Protein AF-A0A953QJB8-F1 (afdb_monomer)

Nearest PDB structures (foldseek):
  4v2t-assembly1_A  TM=1.378E-01  e=8.332E-01  Pleurotus ostreatus
  8b6w-assembly1_A  TM=1.064E-01  e=1.964E+00  Pseudomonas monteilii

Structure (mmCIF, N/CA/C/O backbone):
data_AF-A0A953QJB8-F1
#
_entry.id   AF-A0A953QJB8-F1
#
loop_
_atom_site.group_PDB
_atom_site.id
_atom_site.type_symbol
_atom_site.label_atom_id
_atom_site.label_alt_id
_atom_site.label_comp_id
_atom_site.label_asym_id
_atom_site.label_entity_id
_atom_site.label_seq_id
_atom_site.pdbx_PDB_ins_code
_atom_site.Cartn_x
_atom_site.Cartn_y
_atom_site.Cartn_z
_atom_site.occupancy
_atom_site.B_iso_or_equiv
_atom_site.auth_seq_id
_atom_site.auth_comp_id
_atom_site.auth_asym_id
_atom_site.auth_atom_id
_atom_site.pdbx_PDB_model_num
ATOM 1 N N . LEU A 1 1 ? 8.464 12.234 17.072 1.00 57.22 1 LEU A N 1
ATOM 2 C CA . LEU A 1 1 ? 8.698 11.069 16.173 1.00 57.22 1 LEU A CA 1
ATOM 3 C C . LEU A 1 1 ? 8.556 9.751 16.917 1.00 57.22 1 LEU A C 1
ATOM 5 O O . LEU A 1 1 ? 7.693 8.973 16.542 1.00 57.22 1 LEU A O 1
ATOM 9 N N . GLN A 1 2 ? 9.286 9.557 18.019 1.00 62.84 2 GLN A N 1
ATOM 10 C CA . GLN A 1 2 ? 9.036 8.459 18.965 1.00 62.84 2 GLN A CA 1
ATOM 11 C C . GLN A 1 2 ? 7.575 8.434 19.453 1.00 62.84 2 GLN A C 1
ATOM 13 O O . GLN A 1 2 ? 6.991 7.370 19.573 1.00 62.84 2 GLN A O 1
ATOM 18 N N . GLU A 1 3 ? 6.966 9.614 19.618 1.00 66.75 3 GLU A N 1
ATOM 19 C CA . GLU A 1 3 ? 5.540 9.788 19.945 1.00 66.75 3 GLU A CA 1
ATOM 20 C C . GLU A 1 3 ? 4.578 9.269 18.861 1.00 66.75 3 GLU A C 1
ATOM 22 O O . GLU A 1 3 ? 3.531 8.706 19.179 1.00 66.75 3 GLU A O 1
ATOM 27 N N . LEU A 1 4 ? 4.930 9.434 17.575 1.00 66.12 4 LEU A N 1
ATOM 28 C CA . LEU A 1 4 ? 4.125 8.904 16.474 1.00 66.12 4 LEU A CA 1
ATOM 29 C C . LEU A 1 4 ? 4.231 7.381 16.466 1.00 66.12 4 LEU A C 1
ATOM 31 O O . LEU A 1 4 ? 3.208 6.713 16.463 1.00 66.12 4 LEU A O 1
ATOM 35 N N . GLU A 1 5 ? 5.446 6.832 16.547 1.00 69.75 5 GLU A N 1
ATOM 36 C CA . GLU A 1 5 ? 5.656 5.381 16.635 1.00 69.75 5 GLU A CA 1
ATOM 37 C C . GLU A 1 5 ? 4.998 4.767 17.881 1.00 69.75 5 GLU A C 1
ATOM 39 O O . GLU A 1 5 ? 4.455 3.669 17.800 1.00 69.75 5 GLU A O 1
ATOM 44 N N . SER A 1 6 ? 4.978 5.477 19.015 1.00 72.69 6 SER A N 1
ATOM 45 C CA . SER A 1 6 ? 4.382 4.984 20.260 1.00 72.69 6 SER A CA 1
ATOM 46 C C . SER A 1 6 ? 2.856 4.955 20.247 1.00 72.69 6 SER A C 1
ATOM 48 O O . SER A 1 6 ? 2.271 4.171 20.991 1.00 72.69 6 SER A O 1
ATOM 50 N N . ILE A 1 7 ? 2.202 5.788 19.426 1.00 71.00 7 ILE A N 1
ATOM 51 C CA . ILE A 1 7 ? 0.737 5.784 19.305 1.00 71.00 7 ILE A CA 1
ATOM 52 C C . ILE A 1 7 ? 0.238 4.824 18.215 1.00 71.00 7 ILE A C 1
ATOM 54 O O . ILE A 1 7 ? -0.920 4.416 18.261 1.00 71.00 7 ILE A O 1
ATOM 58 N N . LEU A 1 8 ? 1.094 4.387 17.278 1.00 72.56 8 LEU A N 1
ATOM 59 C CA . LEU A 1 8 ? 0.699 3.452 16.213 1.00 72.56 8 LEU A CA 1
ATOM 60 C C . LEU A 1 8 ? 0.053 2.158 16.740 1.00 72.56 8 LEU A C 1
ATOM 62 O O . LEU A 1 8 ? -1.006 1.804 16.220 1.00 72.56 8 LEU A O 1
ATOM 66 N N . PRO A 1 9 ? 0.579 1.479 17.785 1.00 72.31 9 PRO A N 1
ATOM 67 C CA . PRO A 1 9 ? -0.062 0.278 18.317 1.00 72.31 9 PRO A CA 1
ATOM 68 C C . PRO A 1 9 ? -1.454 0.552 18.892 1.00 72.31 9 PRO A C 1
ATOM 70 O O . PRO A 1 9 ? -2.348 -0.275 18.734 1.00 72.31 9 PRO A O 1
ATOM 73 N N . ALA A 1 10 ? -1.665 1.725 19.502 1.00 67.06 10 ALA A N 1
ATOM 74 C CA . ALA A 1 10 ? -2.979 2.140 20.000 1.00 67.06 10 ALA A CA 1
ATOM 75 C C . ALA A 1 10 ? -3.983 2.377 18.858 1.00 67.06 10 ALA A C 1
ATOM 77 O O . ALA A 1 10 ? -5.187 2.248 19.055 1.00 67.06 10 ALA A O 1
ATOM 78 N N . LEU A 1 11 ? -3.482 2.666 17.654 1.00 61.84 11 LEU A N 1
ATOM 79 C CA . LEU A 1 11 ? -4.257 2.765 16.417 1.00 61.84 11 LEU A CA 1
ATOM 80 C C . LEU A 1 11 ? -4.291 1.441 15.629 1.00 61.84 11 LEU A C 1
ATOM 82 O O . LEU A 1 11 ? -4.742 1.422 14.486 1.00 61.84 11 LEU A O 1
ATOM 86 N N . ASN A 1 12 ? -3.796 0.342 16.213 1.00 63.22 12 ASN A N 1
ATOM 87 C CA . ASN A 1 12 ? -3.636 -0.964 15.567 1.00 63.22 12 ASN A CA 1
ATOM 88 C C . ASN A 1 12 ? -2.817 -0.914 14.255 1.00 63.22 12 ASN A C 1
ATOM 90 O O . ASN A 1 12 ? -2.990 -1.731 13.349 1.00 63.22 12 ASN A O 1
ATOM 94 N N . VAL A 1 13 ? -1.905 0.054 14.147 1.00 70.44 13 VAL A N 1
ATOM 95 C CA . VAL A 1 13 ? -0.977 0.209 13.025 1.00 70.44 13 VAL A CA 1
ATOM 96 C C . VAL A 1 13 ? 0.344 -0.464 13.387 1.00 70.44 13 VAL A C 1
ATOM 98 O O . VAL A 1 13 ? 0.939 -0.187 14.425 1.00 70.44 13 VAL A O 1
ATOM 101 N N . THR A 1 14 ? 0.823 -1.358 12.521 1.00 75.44 14 THR A N 1
ATOM 102 C CA . THR A 1 14 ? 2.119 -2.038 12.677 1.00 75.44 14 THR A CA 1
ATOM 103 C C . THR A 1 14 ? 3.068 -1.591 11.574 1.00 75.44 14 THR A C 1
ATOM 105 O O . THR A 1 14 ? 2.701 -1.607 10.399 1.00 75.44 14 THR A O 1
ATOM 108 N N . LEU A 1 15 ? 4.291 -1.209 11.941 1.00 81.88 15 LEU A N 1
ATOM 109 C CA . LEU A 1 15 ? 5.334 -0.904 10.966 1.00 81.88 15 LEU A CA 1
ATOM 110 C C . LEU A 1 15 ? 5.864 -2.186 10.310 1.00 81.88 15 LEU A C 1
ATOM 112 O O . LEU A 1 15 ? 5.933 -3.226 10.971 1.00 81.88 15 LEU A O 1
ATOM 116 N N . PRO A 1 16 ? 6.296 -2.131 9.037 1.00 81.06 16 PRO A N 1
ATOM 117 C CA . PRO A 1 16 ? 7.018 -3.238 8.424 1.00 81.06 16 PRO A CA 1
ATOM 118 C C . PRO A 1 16 ? 8.202 -3.697 9.288 1.00 81.06 16 PRO A C 1
ATOM 120 O O . PRO A 1 16 ? 8.915 -2.877 9.872 1.00 81.06 16 PRO A O 1
ATOM 123 N N . ALA A 1 17 ? 8.430 -5.010 9.359 1.00 82.50 17 ALA A N 1
ATOM 124 C CA . ALA A 1 17 ? 9.498 -5.576 10.178 1.00 82.50 17 ALA A CA 1
ATOM 125 C C . ALA A 1 17 ? 10.871 -4.981 9.811 1.00 82.50 17 ALA A C 1
ATOM 127 O O . ALA A 1 17 ? 11.232 -4.915 8.636 1.00 82.50 17 ALA A O 1
ATOM 128 N N . GLY A 1 18 ? 11.627 -4.550 10.825 1.00 83.88 18 GLY A N 1
ATOM 129 C CA . GLY A 1 18 ? 12.944 -3.926 10.651 1.00 83.88 18 GLY A CA 1
ATOM 130 C C . GLY A 1 18 ? 12.915 -2.464 10.198 1.00 83.88 18 GLY A C 1
ATOM 131 O O . GLY A 1 18 ? 13.982 -1.878 10.025 1.00 83.88 18 GLY A O 1
ATOM 132 N N . SER A 1 19 ? 11.728 -1.868 10.033 1.00 88.12 19 SER A N 1
ATOM 133 C CA . SER A 1 19 ? 11.590 -0.475 9.611 1.00 88.12 19 SER A CA 1
ATOM 134 C C . SER A 1 19 ? 11.406 0.505 10.768 1.00 88.12 19 SER A C 1
ATOM 136 O O . SER A 1 19 ? 10.955 0.127 11.851 1.00 88.12 19 SER A O 1
ATOM 138 N N . LYS A 1 20 ? 11.769 1.768 10.526 1.00 88.62 20 LYS A N 1
ATOM 139 C CA . LYS A 1 20 ? 11.598 2.897 11.452 1.00 88.62 20 LYS A CA 1
ATOM 140 C C . LYS A 1 20 ? 11.162 4.148 10.699 1.00 88.62 20 LYS A C 1
ATOM 142 O O . LYS A 1 20 ? 11.586 4.358 9.561 1.00 88.62 20 LYS A O 1
ATOM 147 N N . ILE A 1 21 ? 10.358 4.990 11.338 1.00 89.69 21 ILE A N 1
ATOM 148 C CA . ILE A 1 21 ? 9.962 6.295 10.812 1.00 89.69 21 ILE A CA 1
ATOM 149 C C . ILE A 1 21 ? 11.032 7.333 11.185 1.00 89.69 21 ILE A C 1
ATOM 151 O O . ILE A 1 21 ? 11.222 7.672 12.350 1.00 89.69 21 ILE A O 1
ATOM 155 N N . GLU A 1 22 ? 11.692 7.906 10.179 1.00 90.62 22 GLU A N 1
ATOM 156 C CA . GLU A 1 22 ? 12.717 8.953 10.324 1.00 90.62 22 GLU A CA 1
ATOM 157 C C . GLU A 1 22 ? 12.203 10.355 9.943 1.00 90.62 22 GLU A C 1
ATOM 159 O O . GLU A 1 22 ? 12.958 11.202 9.472 1.00 90.62 22 GLU A O 1
ATOM 164 N N . GLY A 1 23 ? 10.906 10.619 10.108 1.00 89.00 23 GLY A N 1
ATOM 165 C CA . GLY A 1 23 ? 10.313 11.927 9.815 1.00 89.00 23 GLY A CA 1
ATOM 166 C C . GLY A 1 23 ? 8.908 11.851 9.227 1.00 89.00 23 GLY A C 1
ATOM 167 O O . GLY A 1 23 ? 8.408 10.767 8.929 1.00 89.00 23 GLY A O 1
ATOM 168 N N . GLY A 1 24 ? 8.296 13.023 9.043 1.00 90.31 24 GLY A N 1
ATOM 169 C CA . GLY A 1 24 ? 7.015 13.199 8.357 1.00 90.31 24 GLY A CA 1
ATOM 170 C C . GLY A 1 24 ? 5.825 13.455 9.276 1.00 90.31 24 GLY A C 1
ATOM 171 O O . GLY A 1 24 ? 5.958 13.674 10.481 1.00 90.31 24 GLY A O 1
ATOM 172 N N . THR A 1 25 ? 4.638 13.466 8.680 1.00 89.31 25 THR A N 1
ATOM 173 C CA . THR A 1 25 ? 3.368 13.714 9.371 1.00 89.31 25 THR A CA 1
ATOM 174 C C . THR A 1 25 ? 2.339 12.677 8.957 1.00 89.31 25 THR A C 1
ATOM 176 O O . THR A 1 25 ? 2.266 12.309 7.785 1.00 89.31 25 THR A O 1
ATOM 179 N N . ALA A 1 26 ? 1.532 12.238 9.921 1.00 88.00 26 ALA A N 1
ATOM 180 C CA . ALA A 1 26 ? 0.369 11.397 9.693 1.00 88.00 26 ALA A CA 1
ATOM 181 C C . ALA A 1 26 ? -0.908 12.170 10.033 1.00 88.00 26 ALA A C 1
ATOM 183 O O . ALA A 1 26 ? -0.954 12.917 11.009 1.00 88.00 26 ALA A O 1
ATOM 184 N N . MET A 1 27 ? -1.941 11.972 9.224 1.00 87.56 27 MET A N 1
ATOM 185 C CA . MET A 1 27 ? -3.277 12.508 9.423 1.00 87.56 27 MET A CA 1
ATOM 186 C C . MET A 1 27 ? -4.274 11.356 9.357 1.00 87.56 27 MET A C 1
ATOM 188 O O . MET A 1 27 ? -4.220 10.529 8.450 1.00 87.56 27 MET A O 1
ATOM 192 N N . ALA A 1 28 ? -5.216 11.340 10.290 1.00 89.31 28 ALA A N 1
ATOM 193 C CA . ALA A 1 28 ? -6.376 10.469 10.238 1.00 89.31 28 ALA A CA 1
ATOM 194 C C . ALA A 1 28 ? -7.609 11.296 10.595 1.00 89.31 28 ALA A C 1
ATOM 196 O O . ALA A 1 28 ? -7.638 11.964 11.629 1.00 89.31 28 ALA A O 1
ATOM 197 N N . LYS A 1 29 ? -8.622 11.262 9.734 1.00 92.12 29 LYS A N 1
ATOM 198 C CA . LYS A 1 29 ? -9.935 11.843 10.009 1.00 92.12 29 LYS A CA 1
ATOM 199 C C . LYS A 1 29 ? -10.953 10.725 9.900 1.00 92.12 29 LYS A C 1
ATOM 201 O O . LYS A 1 29 ? -11.188 10.252 8.796 1.00 92.12 29 LYS A O 1
ATOM 206 N N . MET A 1 30 ? -11.520 10.319 11.032 1.00 91.75 30 MET A N 1
ATOM 207 C CA . MET A 1 30 ? -12.392 9.149 11.146 1.00 91.75 30 MET A CA 1
ATOM 208 C C . MET A 1 30 ? -13.738 9.539 11.764 1.00 91.75 30 MET A C 1
ATOM 210 O O . MET A 1 30 ? -13.777 10.364 12.678 1.00 91.75 30 MET A O 1
ATOM 214 N N . SER A 1 31 ? -14.822 8.928 11.293 1.00 93.00 31 SER A N 1
ATOM 215 C CA . SER A 1 31 ? -16.110 8.846 11.978 1.00 93.00 31 SER A CA 1
ATOM 216 C C . SER A 1 31 ? -16.351 7.415 12.453 1.00 93.00 31 SER A C 1
ATOM 218 O O . SER A 1 31 ? -15.836 6.452 11.881 1.00 93.00 31 SER A O 1
ATOM 220 N N . LEU A 1 32 ? -17.111 7.299 13.537 1.00 92.56 32 LEU A N 1
ATOM 221 C CA . LEU A 1 32 ? -17.591 6.042 14.096 1.00 92.56 32 LEU A CA 1
ATOM 222 C C . LEU A 1 32 ? -19.112 6.087 14.047 1.00 92.56 32 LEU A C 1
ATOM 224 O O . LEU A 1 32 ? -19.718 7.027 14.562 1.00 92.56 32 LEU A O 1
ATOM 228 N N . GLU A 1 33 ? -19.712 5.098 13.403 1.00 92.12 33 GLU A N 1
ATOM 229 C CA . GLU A 1 33 ? -21.152 5.024 13.172 1.00 92.12 33 GLU A CA 1
ATOM 230 C C . GLU A 1 33 ? -21.649 3.607 13.479 1.00 92.12 33 GLU A C 1
ATOM 232 O O . GLU A 1 33 ? -20.915 2.638 13.302 1.00 92.12 33 GLU A O 1
ATOM 237 N N . GLY A 1 34 ? -22.899 3.480 13.926 1.00 89.69 34 GLY A N 1
ATOM 238 C CA . GLY A 1 34 ? -23.531 2.188 14.211 1.00 89.69 34 GLY A CA 1
ATOM 239 C C . GLY A 1 34 ? -23.632 1.838 15.697 1.00 89.69 34 GLY A C 1
ATOM 240 O O . GLY A 1 34 ? -23.256 2.608 16.581 1.00 89.69 34 GLY A O 1
ATOM 241 N N . GLU A 1 35 ? -24.209 0.669 15.961 1.00 91.38 35 GLU A N 1
ATOM 242 C CA . GLU A 1 35 ? -24.356 0.113 17.308 1.00 91.38 35 GLU A CA 1
ATOM 243 C C . GLU A 1 35 ? -23.032 -0.493 17.796 1.00 91.38 35 GLU A C 1
ATOM 245 O O . GLU A 1 35 ? -22.239 -0.922 16.961 1.00 91.38 35 GLU A O 1
ATOM 250 N N . PRO A 1 36 ? -22.790 -0.613 19.115 1.00 85.06 36 PRO A N 1
ATOM 251 C CA . PRO A 1 36 ? -21.545 -1.175 19.653 1.00 85.06 36 PRO A CA 1
ATOM 252 C C . PRO A 1 36 ? -21.143 -2.543 19.072 1.00 85.06 36 PRO A C 1
ATOM 254 O O . PRO A 1 36 ? -19.958 -2.809 18.897 1.00 85.06 36 PRO A O 1
ATOM 257 N N . GLU A 1 37 ? -22.126 -3.381 18.737 1.00 86.69 37 GLU A N 1
ATOM 258 C CA . GLU A 1 37 ? -21.944 -4.716 18.147 1.00 86.69 37 GLU A CA 1
ATOM 259 C C . GLU A 1 37 ? -21.562 -4.656 16.649 1.00 86.69 37 GLU A C 1
ATOM 261 O O . GLU A 1 37 ? -20.986 -5.598 16.112 1.00 86.69 37 GLU A O 1
ATOM 266 N N . ASN A 1 38 ? -21.895 -3.553 15.964 1.00 89.19 38 ASN A N 1
ATOM 267 C CA . ASN A 1 38 ? -21.804 -3.355 14.510 1.00 89.19 38 ASN A CA 1
ATOM 268 C C . ASN A 1 38 ? -21.212 -1.979 14.163 1.00 89.19 38 ASN A C 1
ATOM 270 O O . ASN A 1 38 ? -21.687 -1.281 13.262 1.00 89.19 38 ASN A O 1
ATOM 274 N N . LEU A 1 39 ? -20.190 -1.572 14.912 1.00 92.19 39 LEU A N 1
ATOM 275 C CA . LEU A 1 39 ? -19.497 -0.309 14.700 1.00 92.19 39 LEU A CA 1
ATOM 276 C C . LEU A 1 39 ? -18.780 -0.313 13.346 1.00 92.19 39 LEU A C 1
ATOM 278 O O . LEU A 1 39 ? -18.041 -1.236 13.001 1.00 92.19 39 LEU A O 1
ATOM 282 N N . VAL A 1 40 ? -18.968 0.768 12.599 1.00 94.31 40 VAL A N 1
ATOM 283 C CA . VAL A 1 40 ? -18.260 1.067 11.360 1.00 94.31 40 VAL A CA 1
ATOM 284 C C . VAL A 1 40 ? -17.373 2.278 11.604 1.00 94.31 40 VAL A C 1
ATOM 286 O O . VAL A 1 40 ? -17.856 3.357 11.944 1.00 94.31 40 VAL A O 1
ATOM 289 N N . ALA A 1 41 ? -16.068 2.105 11.410 1.00 92.88 41 ALA A N 1
ATOM 290 C CA . ALA A 1 41 ? -15.099 3.192 11.431 1.00 92.88 41 ALA A CA 1
ATOM 291 C C . ALA A 1 41 ? -14.746 3.572 9.991 1.00 92.88 41 ALA A C 1
ATOM 293 O O . ALA A 1 41 ? -14.205 2.750 9.253 1.00 92.88 41 ALA A O 1
ATOM 294 N N . GLN A 1 42 ? -15.026 4.803 9.575 1.00 95.00 42 GLN A N 1
ATOM 295 C CA . GLN A 1 42 ? -14.783 5.236 8.197 1.00 95.00 42 GLN A CA 1
ATOM 296 C C . GLN A 1 42 ? -14.138 6.612 8.129 1.00 95.00 42 GLN A C 1
ATOM 298 O O . GLN A 1 42 ? -14.339 7.443 9.009 1.00 95.00 42 GLN A O 1
ATOM 303 N N . GLY A 1 43 ? -13.343 6.872 7.097 1.00 94.75 43 GLY A N 1
ATOM 304 C CA . GLY A 1 43 ? -12.660 8.150 6.987 1.00 94.75 43 GLY A CA 1
ATOM 305 C C . GLY A 1 43 ? -11.485 8.162 6.029 1.00 94.75 43 GLY A C 1
ATOM 306 O O . GLY A 1 43 ? -11.347 7.298 5.168 1.00 94.75 43 GLY A O 1
ATOM 307 N N . THR A 1 44 ? -10.632 9.166 6.191 1.00 95.00 44 THR A N 1
ATOM 308 C CA . THR A 1 44 ? -9.470 9.399 5.332 1.00 95.00 44 THR A CA 1
ATOM 309 C C . THR A 1 44 ? -8.184 9.298 6.132 1.00 95.00 44 THR A C 1
ATOM 311 O O . THR A 1 44 ? -8.054 9.932 7.187 1.00 95.00 44 THR A O 1
ATOM 314 N N . LEU A 1 45 ? -7.209 8.576 5.594 1.00 92.19 45 LEU A N 1
ATOM 315 C CA . LEU A 1 45 ? -5.843 8.523 6.098 1.00 92.19 45 LEU A CA 1
ATOM 316 C C . LEU A 1 45 ? -4.917 9.299 5.166 1.00 92.19 45 LEU A C 1
ATOM 318 O O . LEU A 1 45 ? -5.120 9.318 3.952 1.00 92.19 45 LEU A O 1
ATOM 322 N N . GLY A 1 46 ? -3.875 9.902 5.730 1.00 92.75 46 GLY A N 1
ATOM 323 C CA . GLY A 1 46 ? -2.846 10.581 4.962 1.00 92.75 46 GLY A CA 1
ATOM 324 C C . GLY A 1 46 ? -1.474 10.535 5.622 1.00 92.75 46 GLY A C 1
ATOM 325 O O . GLY A 1 46 ? -1.367 10.621 6.843 1.00 92.75 46 GLY A O 1
ATOM 326 N N . LEU A 1 47 ? -0.423 10.443 4.810 1.00 93.00 47 LEU A N 1
ATOM 327 C CA . LEU A 1 47 ? 0.962 10.668 5.222 1.00 93.00 47 LEU A CA 1
ATOM 328 C C . LEU A 1 47 ? 1.589 11.745 4.340 1.00 93.00 47 LEU A C 1
ATOM 330 O O . LEU A 1 47 ? 1.262 11.852 3.158 1.00 93.00 47 LEU A O 1
ATOM 334 N N . SER A 1 48 ? 2.523 12.505 4.898 1.00 94.94 48 SER A N 1
ATOM 335 C CA . SER A 1 48 ? 3.287 13.513 4.165 1.00 94.94 48 SER A CA 1
ATOM 336 C C . SER A 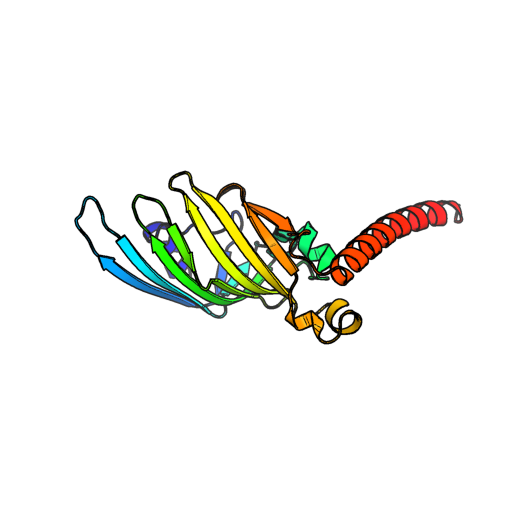1 48 ? 4.749 13.489 4.589 1.00 94.94 48 SER A C 1
ATOM 338 O O . SER A 1 48 ? 5.044 13.519 5.787 1.00 94.94 48 SER A O 1
ATOM 340 N N . ASN A 1 49 ? 5.648 13.436 3.604 1.00 95.00 49 ASN A N 1
ATOM 341 C CA . ASN A 1 49 ? 7.104 13.480 3.775 1.00 95.00 49 ASN A CA 1
ATOM 342 C C . ASN A 1 49 ? 7.640 12.473 4.811 1.00 95.00 49 ASN A C 1
ATOM 344 O O . ASN A 1 49 ? 8.454 12.816 5.668 1.00 95.00 49 ASN A O 1
ATOM 348 N N . VAL A 1 50 ? 7.150 11.232 4.759 1.00 93.62 50 VAL A N 1
ATOM 349 C CA . VAL A 1 50 ? 7.559 10.155 5.666 1.00 93.62 50 VAL A CA 1
ATOM 350 C C . VAL A 1 50 ? 8.762 9.416 5.100 1.00 93.62 50 VAL A C 1
ATOM 352 O O . VAL A 1 50 ? 8.753 8.976 3.953 1.00 93.62 50 VAL A O 1
ATOM 355 N N . LYS A 1 51 ? 9.782 9.205 5.930 1.00 93.88 51 LYS A N 1
ATOM 356 C CA . LYS A 1 51 ? 10.932 8.361 5.598 1.00 93.88 51 LYS A CA 1
ATOM 357 C C . LYS A 1 51 ? 10.853 7.057 6.382 1.00 93.88 51 LYS A C 1
ATOM 359 O O . LYS A 1 51 ? 10.842 7.087 7.608 1.00 93.88 51 LYS A O 1
ATOM 364 N N . LEU A 1 52 ? 10.807 5.926 5.682 1.00 91.88 52 LEU A N 1
ATOM 365 C CA . LEU A 1 52 ? 10.839 4.589 6.274 1.00 91.88 52 LEU A CA 1
ATOM 366 C C . LEU A 1 52 ? 12.233 3.986 6.095 1.00 91.88 52 LEU A C 1
ATOM 368 O O . LEU A 1 52 ? 12.535 3.371 5.068 1.00 91.88 52 LEU A O 1
ATOM 372 N N . ALA A 1 53 ? 13.092 4.181 7.093 1.00 93.06 53 ALA A N 1
ATOM 373 C CA . ALA A 1 53 ? 14.409 3.560 7.127 1.00 93.06 53 ALA A CA 1
ATOM 374 C C . ALA A 1 53 ? 14.279 2.055 7.364 1.00 93.06 53 ALA A C 1
ATOM 376 O O . ALA A 1 53 ? 13.413 1.620 8.119 1.00 93.06 53 ALA A O 1
ATOM 377 N N . GLY A 1 54 ? 15.120 1.254 6.707 1.00 90.50 54 GLY A N 1
ATOM 378 C CA . GLY A 1 54 ? 15.087 -0.210 6.815 1.00 90.50 54 GLY A CA 1
ATOM 379 C C . GLY A 1 54 ? 13.941 -0.880 6.047 1.00 90.50 54 GLY A C 1
ATOM 380 O O . GLY A 1 54 ? 13.816 -2.102 6.087 1.00 90.50 54 GLY A O 1
ATOM 381 N N . PHE A 1 55 ? 13.121 -0.109 5.326 1.00 91.19 55 PHE A N 1
ATOM 382 C CA . PHE A 1 55 ? 12.078 -0.632 4.449 1.00 91.19 55 PHE A CA 1
ATOM 383 C C . PHE A 1 55 ? 12.377 -0.306 2.989 1.00 91.19 55 PHE A C 1
ATOM 385 O O . PHE A 1 55 ? 12.379 0.856 2.589 1.00 91.19 55 PHE A O 1
ATOM 392 N N . ASN A 1 56 ? 12.557 -1.343 2.176 1.00 90.06 56 ASN A N 1
ATOM 393 C CA . ASN A 1 56 ? 12.775 -1.219 0.740 1.00 90.06 56 ASN A CA 1
ATOM 394 C C . ASN A 1 56 ? 11.516 -1.641 -0.028 1.00 90.06 56 ASN A C 1
ATOM 396 O O . ASN A 1 56 ? 11.324 -2.821 -0.338 1.00 90.06 56 ASN A O 1
ATOM 400 N N . LEU A 1 57 ? 10.647 -0.675 -0.337 1.00 88.69 57 LEU A N 1
ATOM 401 C CA . LEU A 1 57 ? 9.423 -0.925 -1.098 1.00 88.69 57 LEU A CA 1
ATOM 402 C C . LEU A 1 57 ? 9.727 -1.411 -2.523 1.00 88.69 57 LEU A C 1
ATOM 404 O O . LEU A 1 57 ? 9.040 -2.299 -3.022 1.00 88.69 57 LEU A O 1
ATOM 408 N N . GLY A 1 58 ? 10.790 -0.900 -3.153 1.00 86.25 58 GLY A N 1
ATOM 409 C CA . GLY A 1 58 ? 11.218 -1.340 -4.485 1.00 86.25 58 GLY A CA 1
ATOM 410 C C . GLY A 1 58 ? 11.505 -2.845 -4.538 1.00 86.25 58 GLY A C 1
ATOM 411 O O . GLY A 1 58 ? 11.004 -3.534 -5.422 1.00 86.25 58 GLY A O 1
ATOM 412 N N . GLN A 1 59 ? 12.203 -3.381 -3.533 1.00 86.56 59 GLN A N 1
ATOM 413 C CA . GLN A 1 59 ? 12.466 -4.819 -3.409 1.00 86.56 59 GLN A CA 1
ATOM 414 C C . GLN A 1 59 ? 11.200 -5.647 -3.170 1.00 86.56 59 GLN A C 1
ATOM 416 O O . GLN A 1 59 ? 11.092 -6.753 -3.700 1.00 86.56 59 GLN A O 1
ATOM 421 N N . LYS A 1 60 ? 10.222 -5.141 -2.404 1.00 86.31 60 LYS A N 1
ATOM 422 C CA . LYS A 1 60 ? 8.921 -5.824 -2.247 1.00 86.31 60 LYS A CA 1
ATOM 423 C C . LYS A 1 60 ? 8.165 -5.915 -3.571 1.00 86.31 60 LYS A C 1
ATOM 425 O O . LYS A 1 60 ? 7.473 -6.895 -3.817 1.00 86.31 60 LYS A O 1
ATOM 430 N N . LEU A 1 61 ? 8.396 -4.947 -4.451 1.00 83.94 61 LEU A N 1
ATOM 431 C CA . LEU A 1 61 ? 7.891 -4.906 -5.814 1.00 83.94 61 LEU A CA 1
ATOM 432 C C . LEU A 1 61 ? 8.858 -5.553 -6.818 1.00 83.94 61 LEU A C 1
ATOM 434 O O . LEU A 1 61 ? 8.732 -5.269 -7.996 1.00 83.94 61 LEU A O 1
ATOM 438 N N . SER A 1 62 ? 9.814 -6.401 -6.412 1.00 79.62 62 SER A N 1
ATOM 439 C CA . SER A 1 62 ? 10.941 -6.875 -7.251 1.00 79.62 62 SER A CA 1
ATOM 440 C C . SER A 1 62 ? 10.593 -7.267 -8.694 1.00 79.62 62 SER A C 1
ATOM 442 O O . SER A 1 62 ? 11.294 -6.865 -9.623 1.00 79.62 62 SER A O 1
ATOM 444 N N . VAL A 1 63 ? 9.502 -8.010 -8.914 1.00 76.94 63 VAL A N 1
ATOM 445 C CA . VAL A 1 63 ? 9.058 -8.362 -10.270 1.00 76.94 63 VAL A CA 1
ATOM 446 C C . VAL A 1 63 ? 8.679 -7.104 -11.044 1.00 76.94 63 VAL A C 1
ATOM 448 O O . VAL A 1 63 ? 9.216 -6.871 -12.119 1.00 76.94 63 VAL A O 1
ATOM 451 N N . ILE A 1 64 ? 7.836 -6.250 -10.465 1.00 79.56 64 ILE A N 1
ATOM 452 C CA . ILE A 1 64 ? 7.426 -4.955 -11.022 1.00 79.56 64 ILE A CA 1
ATOM 453 C C . ILE A 1 64 ? 8.635 -4.019 -11.176 1.00 79.56 64 ILE A C 1
ATOM 455 O O . ILE A 1 64 ? 8.723 -3.305 -12.165 1.00 79.56 64 ILE A O 1
ATOM 459 N N . GLN A 1 65 ? 9.601 -4.060 -10.256 1.00 75.69 65 GLN A N 1
ATOM 460 C CA . GLN A 1 65 ? 10.831 -3.274 -10.276 1.00 75.69 65 GLN A CA 1
ATOM 461 C C . GLN A 1 65 ? 11.638 -3.547 -11.549 1.00 75.69 65 GLN A C 1
ATOM 463 O O . GLN A 1 65 ? 12.074 -2.601 -12.207 1.00 75.69 65 GLN A O 1
ATOM 468 N N . MET A 1 66 ? 11.792 -4.823 -11.923 1.00 71.44 66 MET A N 1
ATOM 469 C CA . MET A 1 66 ? 12.457 -5.216 -13.170 1.00 71.44 66 MET A CA 1
ATOM 470 C C . MET A 1 66 ? 11.729 -4.683 -14.405 1.00 71.44 66 MET A C 1
ATOM 472 O O . MET A 1 66 ? 12.382 -4.291 -15.370 1.00 71.44 66 MET A O 1
ATOM 476 N N . LEU A 1 67 ? 10.393 -4.643 -14.369 1.00 68.69 67 LEU A N 1
ATOM 477 C CA . LEU A 1 67 ? 9.590 -4.156 -15.494 1.00 68.69 67 LEU A CA 1
ATOM 478 C C . LEU A 1 67 ? 9.660 -2.651 -15.615 1.00 68.69 67 LEU A C 1
ATOM 480 O O . LEU A 1 67 ? 9.818 -2.152 -16.717 1.00 68.69 67 LEU A O 1
ATOM 484 N N . ALA A 1 68 ? 9.539 -1.970 -14.478 1.00 69.25 68 ALA A N 1
ATOM 485 C CA . ALA A 1 68 ? 9.358 -0.537 -14.336 1.00 69.25 68 ALA A CA 1
ATOM 486 C C . ALA A 1 68 ? 10.688 0.244 -14.328 1.00 69.25 68 ALA A C 1
ATOM 488 O O . ALA A 1 68 ? 10.699 1.471 -14.423 1.00 69.25 68 ALA A O 1
ATOM 489 N N . GLY A 1 69 ? 11.821 -0.458 -14.211 1.00 70.00 69 GLY A N 1
ATOM 490 C CA . GLY A 1 69 ? 13.141 0.157 -14.065 1.00 70.00 69 GLY A CA 1
ATOM 491 C C . GLY A 1 69 ? 13.309 0.916 -12.746 1.00 70.00 69 GLY A C 1
ATOM 492 O O . GLY A 1 69 ? 14.120 1.838 -12.676 1.00 70.00 69 GLY A O 1
ATOM 493 N N . ILE A 1 70 ? 12.537 0.548 -11.719 1.00 76.81 70 ILE A N 1
ATOM 494 C CA . ILE A 1 70 ? 12.591 1.167 -10.391 1.00 76.81 70 ILE A CA 1
ATOM 495 C C . ILE A 1 70 ? 13.959 0.876 -9.763 1.00 76.81 70 ILE A C 1
ATOM 497 O O . ILE A 1 70 ? 14.459 -0.255 -9.787 1.00 76.81 70 ILE A O 1
ATOM 501 N N . LYS A 1 71 ? 14.577 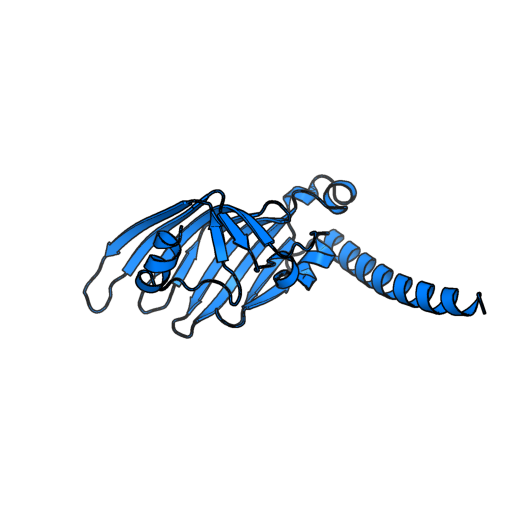1.894 -9.165 1.00 74.94 71 LYS A N 1
ATOM 502 C CA . LYS A 1 71 ? 15.812 1.706 -8.399 1.00 74.94 71 LYS A CA 1
ATOM 503 C C . LYS A 1 71 ? 15.474 1.165 -7.013 1.00 74.94 71 LYS A C 1
ATOM 505 O O . LYS A 1 71 ? 14.553 1.633 -6.354 1.00 74.94 71 LYS A O 1
ATOM 510 N N . SER A 1 72 ? 16.237 0.175 -6.564 1.00 75.50 72 SER A N 1
ATOM 511 C CA . SER A 1 72 ? 16.130 -0.344 -5.200 1.00 75.50 72 SER A CA 1
ATOM 512 C C . SER A 1 72 ? 16.895 0.570 -4.240 1.00 75.50 72 SER A C 1
ATOM 514 O O . SER A 1 72 ? 18.082 0.812 -4.452 1.00 75.50 72 SER A O 1
ATOM 516 N N . ASN A 1 73 ? 16.240 1.011 -3.165 1.00 80.31 73 ASN A N 1
ATOM 517 C CA . ASN A 1 73 ? 16.824 1.812 -2.090 1.00 80.31 73 ASN A CA 1
ATOM 518 C C . ASN A 1 73 ? 16.493 1.150 -0.737 1.00 80.31 73 ASN A C 1
ATOM 520 O O . ASN A 1 73 ? 15.330 0.816 -0.514 1.00 80.31 73 ASN A O 1
ATOM 524 N N . PRO A 1 74 ? 17.464 0.939 0.178 1.00 84.38 74 PRO A N 1
ATOM 525 C CA . PRO A 1 74 ? 17.198 0.374 1.511 1.00 84.38 74 PRO A CA 1
ATOM 526 C C . PRO A 1 74 ? 16.211 1.195 2.361 1.00 84.38 74 PRO A C 1
ATOM 528 O O . PRO A 1 74 ? 15.733 0.707 3.385 1.00 84.38 74 PRO A O 1
ATOM 531 N N . THR A 1 75 ? 15.926 2.431 1.954 1.00 89.75 75 THR A N 1
ATOM 532 C CA . THR A 1 75 ? 14.941 3.330 2.552 1.00 89.75 75 THR A CA 1
ATOM 533 C C . THR A 1 75 ? 13.834 3.625 1.548 1.00 89.75 75 THR A C 1
ATOM 535 O O . THR A 1 75 ? 14.096 3.815 0.363 1.00 89.75 75 THR A O 1
ATOM 538 N N . THR A 1 76 ? 12.598 3.736 2.031 1.00 92.31 76 THR A N 1
ATOM 539 C CA . THR A 1 76 ? 11.474 4.239 1.235 1.00 92.31 76 THR A CA 1
ATOM 540 C C . THR A 1 76 ? 11.122 5.652 1.681 1.00 92.31 76 THR A C 1
ATOM 542 O O . THR A 1 76 ? 10.721 5.862 2.825 1.00 92.31 76 THR A O 1
ATOM 545 N N . GLU A 1 77 ? 11.244 6.619 0.775 1.00 93.62 77 GLU A N 1
ATOM 546 C CA . GLU A 1 77 ? 10.807 8.000 0.996 1.00 93.62 77 GLU A CA 1
ATOM 547 C C . GLU A 1 77 ? 9.416 8.220 0.396 1.00 93.62 77 GLU A C 1
ATOM 549 O O . GLU A 1 77 ? 9.236 8.213 -0.824 1.00 93.62 77 GLU A O 1
ATOM 554 N N . ILE A 1 78 ? 8.429 8.408 1.267 1.00 94.50 78 ILE A N 1
ATOM 555 C CA . ILE A 1 78 ? 7.030 8.679 0.946 1.00 94.50 78 ILE A CA 1
ATOM 556 C C . ILE A 1 78 ? 6.825 10.194 0.935 1.00 94.50 78 ILE A C 1
ATOM 558 O O . ILE A 1 78 ? 6.854 10.843 1.977 1.00 94.50 78 ILE A O 1
ATOM 562 N N . GLN A 1 79 ? 6.571 10.763 -0.240 1.00 95.81 79 GLN A N 1
ATOM 563 C CA . GLN A 1 79 ? 6.219 12.179 -0.378 1.00 95.81 79 GLN A CA 1
ATOM 564 C C . GLN A 1 79 ? 4.782 12.411 0.082 1.00 95.81 79 GLN A C 1
ATOM 566 O O . GLN A 1 79 ? 4.515 13.313 0.873 1.00 95.81 79 GLN A O 1
ATOM 571 N N . SER A 1 80 ? 3.866 11.553 -0.366 1.00 96.62 80 SER A N 1
ATOM 572 C CA . SER A 1 80 ? 2.478 11.560 0.080 1.00 96.62 80 SER A CA 1
ATOM 573 C C . SER A 1 80 ? 1.878 10.161 0.063 1.00 96.62 80 SER A C 1
ATOM 575 O O . SER A 1 80 ? 2.207 9.340 -0.791 1.00 96.62 80 SER A O 1
ATOM 577 N N . LEU A 1 81 ? 0.978 9.899 1.004 1.00 96.12 81 LEU A N 1
ATOM 578 C CA . LEU A 1 81 ? 0.036 8.787 0.960 1.00 96.12 81 LEU A CA 1
ATOM 579 C C . LEU A 1 81 ? -1.350 9.343 1.271 1.00 96.12 81 LEU A C 1
ATOM 581 O O . LEU A 1 81 ? -1.472 10.176 2.165 1.00 96.12 81 LEU A O 1
ATOM 585 N N . SER A 1 82 ? -2.378 8.877 0.575 1.00 97.38 82 SER A N 1
ATOM 586 C CA . SER A 1 82 ? -3.781 9.120 0.908 1.00 97.38 82 SER A CA 1
ATOM 587 C C . SER A 1 82 ? -4.604 7.867 0.655 1.00 97.38 82 SER A C 1
ATOM 589 O O . SER A 1 82 ? -4.316 7.136 -0.290 1.00 97.38 82 SER A O 1
ATOM 591 N N . ALA A 1 83 ? -5.618 7.625 1.480 1.00 97.50 83 ALA A N 1
ATOM 592 C CA . ALA A 1 83 ? -6.591 6.563 1.253 1.00 97.50 83 ALA A CA 1
ATOM 593 C C . ALA A 1 83 ? -7.906 6.860 1.976 1.00 97.50 83 ALA A C 1
ATOM 595 O O . ALA A 1 83 ? -7.897 7.401 3.086 1.00 97.50 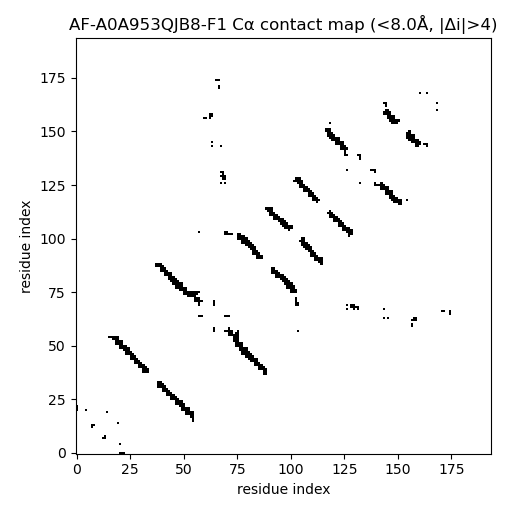83 ALA A O 1
ATOM 596 N N . ASN A 1 84 ? -9.012 6.435 1.378 1.00 97.19 84 ASN A N 1
ATOM 597 C CA . ASN A 1 84 ? -10.299 6.315 2.044 1.00 97.19 84 ASN A CA 1
ATOM 598 C C . ASN A 1 84 ? -10.392 4.916 2.652 1.00 97.19 84 ASN A C 1
ATOM 600 O O . ASN A 1 84 ? -10.083 3.926 1.994 1.00 97.19 84 ASN A O 1
ATOM 604 N N . VAL A 1 85 ? -10.781 4.829 3.918 1.00 95.75 85 VAL A N 1
ATOM 605 C CA . VAL A 1 85 ? -10.843 3.570 4.661 1.00 95.75 85 VAL A CA 1
ATOM 606 C C . VAL A 1 85 ? -12.224 3.416 5.263 1.00 95.75 85 VAL A C 1
ATOM 608 O O . VAL A 1 85 ? -12.750 4.352 5.862 1.00 95.75 85 VAL A O 1
ATOM 611 N N . LYS A 1 86 ? -12.782 2.214 5.151 1.00 95.69 86 LYS A N 1
ATOM 612 C CA . LYS A 1 86 ? -13.982 1.790 5.868 1.00 95.69 86 LYS A CA 1
ATOM 613 C C . LYS A 1 86 ? -13.711 0.448 6.526 1.00 95.69 86 LYS A C 1
ATOM 615 O O . LYS A 1 86 ? -13.474 -0.540 5.841 1.00 95.69 86 LYS A O 1
ATOM 620 N N . ASN A 1 87 ? -13.743 0.413 7.847 1.00 94.06 87 ASN A N 1
ATOM 621 C CA . ASN A 1 87 ? -13.535 -0.773 8.660 1.00 94.06 87 ASN A CA 1
ATOM 622 C C . ASN A 1 87 ? -14.842 -1.161 9.363 1.00 94.06 87 ASN A C 1
ATOM 624 O O . ASN A 1 87 ? -15.564 -0.302 9.866 1.00 94.06 87 ASN A O 1
ATOM 628 N N . SER A 1 88 ? -15.144 -2.454 9.352 1.00 93.31 88 SER A N 1
ATOM 629 C CA . SER A 1 88 ? -16.320 -3.062 9.975 1.00 93.31 88 SER A CA 1
ATOM 630 C C . SER A 1 88 ? -16.013 -4.515 10.351 1.00 93.31 88 SER A C 1
ATOM 632 O O . SER A 1 88 ? -14.924 -5.019 10.059 1.00 93.31 88 SER A O 1
ATOM 634 N N . ASN A 1 89 ? -16.989 -5.218 10.926 1.00 90.62 89 ASN A N 1
ATOM 635 C CA . ASN A 1 89 ? -16.871 -6.644 11.250 1.00 90.62 89 ASN A CA 1
ATOM 636 C C . ASN A 1 89 ? -16.584 -7.529 10.020 1.00 90.62 89 ASN A C 1
ATOM 638 O O . ASN A 1 89 ? -15.914 -8.552 10.147 1.00 90.62 89 ASN A O 1
ATOM 642 N N . ASP A 1 90 ? -17.012 -7.103 8.828 1.00 91.12 90 ASP A N 1
ATOM 643 C CA . ASP A 1 90 ? -16.784 -7.826 7.568 1.00 91.12 90 ASP A CA 1
ATOM 644 C C . ASP A 1 90 ? -15.384 -7.589 6.977 1.00 91.12 90 ASP A C 1
ATOM 646 O O . ASP A 1 90 ? -15.022 -8.167 5.951 1.00 91.12 90 ASP A O 1
ATOM 650 N N . GLY A 1 91 ? -14.571 -6.751 7.626 1.00 93.25 91 GLY A N 1
ATOM 651 C CA . GLY A 1 91 ? -13.217 -6.414 7.209 1.00 93.25 91 GLY A CA 1
ATOM 652 C C . GLY A 1 91 ? -13.042 -4.932 6.892 1.00 93.25 91 GLY A C 1
ATOM 653 O O . GLY A 1 91 ? -13.775 -4.063 7.366 1.00 93.25 91 GLY A O 1
ATOM 654 N N . THR A 1 92 ? -12.012 -4.637 6.102 1.00 95.31 92 THR A N 1
ATOM 655 C CA . THR A 1 92 ? -11.630 -3.276 5.714 1.00 95.31 92 THR A CA 1
ATOM 656 C C . THR A 1 92 ? -11.720 -3.111 4.207 1.00 95.31 92 THR A C 1
ATOM 658 O O . THR A 1 92 ? -11.091 -3.871 3.476 1.00 95.31 92 T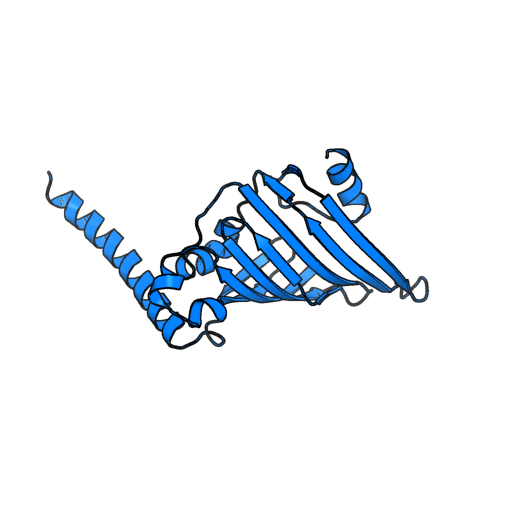HR A O 1
ATOM 661 N N . ALA A 1 93 ? -12.439 -2.095 3.745 1.00 97.19 93 ALA A N 1
ATOM 662 C CA . ALA A 1 93 ? -12.358 -1.592 2.382 1.00 97.19 93 ALA A CA 1
ATOM 663 C C . ALA A 1 93 ? -11.418 -0.384 2.335 1.00 97.19 93 ALA A C 1
ATOM 665 O O . ALA A 1 93 ? -11.432 0.461 3.238 1.00 97.19 93 ALA A O 1
ATOM 666 N N . ILE A 1 94 ? -10.590 -0.331 1.295 1.00 97.31 94 ILE A N 1
ATOM 667 C CA . ILE A 1 94 ? -9.681 0.774 1.016 1.00 97.31 94 ILE A CA 1
ATOM 668 C C . ILE A 1 94 ? -9.932 1.249 -0.408 1.00 97.31 94 ILE A C 1
ATOM 670 O O . ILE A 1 94 ? -9.708 0.500 -1.359 1.00 97.31 94 ILE A O 1
ATOM 674 N N . ASP A 1 95 ? -10.321 2.509 -0.538 1.00 97.88 95 ASP A N 1
ATOM 675 C CA . ASP A 1 95 ? -10.585 3.175 -1.809 1.00 97.88 95 ASP A CA 1
ATOM 676 C C . ASP A 1 95 ? -9.665 4.385 -1.979 1.00 97.88 95 ASP A C 1
ATOM 678 O O . ASP A 1 95 ? -9.117 4.912 -1.007 1.00 97.88 95 ASP A O 1
ATOM 682 N N . ASP A 1 96 ? -9.474 4.818 -3.225 1.00 97.19 96 ASP A N 1
ATOM 683 C CA . ASP A 1 96 ? -8.637 5.971 -3.580 1.00 97.19 96 ASP A CA 1
ATOM 684 C C . ASP A 1 96 ? -7.242 5.943 -2.927 1.00 97.19 96 ASP A C 1
ATOM 686 O O . ASP A 1 96 ? -6.688 6.977 -2.536 1.00 97.19 96 ASP A O 1
ATOM 690 N N . LEU A 1 97 ? -6.659 4.744 -2.796 1.00 98.00 97 LEU A N 1
ATOM 691 C CA . LEU A 1 97 ? -5.303 4.594 -2.294 1.00 98.00 97 LEU A CA 1
ATOM 692 C C . LEU A 1 97 ? -4.353 5.212 -3.314 1.00 98.00 97 LEU A C 1
ATOM 694 O O . LEU A 1 97 ? -4.306 4.786 -4.466 1.00 98.00 97 LEU A O 1
ATOM 698 N N . LYS A 1 98 ? -3.570 6.193 -2.876 1.00 97.25 98 LYS A N 1
ATOM 699 C CA . LYS A 1 98 ? -2.530 6.850 -3.663 1.00 97.25 98 LYS A CA 1
ATOM 700 C C . LYS A 1 98 ? -1.289 7.026 -2.803 1.00 97.25 98 LYS A C 1
ATOM 702 O O . LYS A 1 98 ? -1.353 7.602 -1.725 1.00 97.25 98 LYS A O 1
ATOM 707 N N . LEU A 1 99 ? -0.155 6.544 -3.289 1.00 95.62 99 LEU A N 1
ATOM 708 C CA . LEU A 1 99 ? 1.152 6.635 -2.652 1.00 95.62 99 LEU A CA 1
ATOM 709 C C . LEU A 1 99 ? 2.144 7.210 -3.657 1.00 95.62 99 LEU A C 1
ATOM 711 O O . LEU A 1 99 ? 2.367 6.626 -4.708 1.00 95.62 99 LEU A O 1
ATOM 715 N N . VAL A 1 100 ? 2.786 8.322 -3.325 1.00 94.44 100 VAL A N 1
ATOM 716 C CA . VAL A 1 100 ? 3.884 8.887 -4.106 1.00 94.44 100 VAL A CA 1
ATOM 717 C C . VAL A 1 100 ? 5.184 8.652 -3.350 1.00 94.44 100 VAL A C 1
ATOM 719 O O . VAL A 1 100 ? 5.440 9.295 -2.333 1.00 94.44 100 VAL A O 1
ATOM 722 N N . ALA A 1 101 ? 6.021 7.752 -3.858 1.00 92.25 101 ALA A N 1
ATOM 723 C CA . ALA A 1 101 ? 7.349 7.474 -3.319 1.00 92.25 101 ALA A CA 1
ATOM 724 C C . ALA A 1 101 ? 8.439 8.053 -4.234 1.00 92.25 101 ALA A C 1
ATOM 726 O O . ALA A 1 101 ? 8.323 7.985 -5.458 1.00 92.25 101 ALA A O 1
ATOM 727 N N . ALA A 1 102 ? 9.492 8.637 -3.657 1.00 89.69 102 ALA A N 1
ATOM 728 C CA . ALA A 1 102 ? 10.489 9.411 -4.403 1.00 89.69 102 ALA A CA 1
ATOM 729 C C . ALA A 1 102 ? 11.218 8.592 -5.481 1.00 89.69 102 ALA A C 1
ATOM 731 O O . ALA A 1 102 ? 11.250 9.003 -6.641 1.00 89.69 102 ALA A O 1
ATOM 732 N N . ASP A 1 103 ? 11.709 7.409 -5.113 1.00 85.00 103 ASP A N 1
ATOM 733 C CA . ASP A 1 103 ? 12.509 6.543 -5.992 1.00 85.00 103 ASP A CA 1
ATOM 734 C C . ASP A 1 103 ? 11.676 5.590 -6.865 1.00 85.00 103 ASP A C 1
ATOM 736 O O . ASP A 1 103 ? 12.223 4.836 -7.672 1.00 85.00 103 ASP A O 1
ATOM 740 N N . ILE A 1 104 ? 10.351 5.603 -6.698 1.00 86.75 104 ILE A N 1
ATOM 741 C CA . ILE A 1 104 ? 9.433 4.693 -7.392 1.00 86.75 104 ILE A CA 1
ATOM 742 C C . ILE A 1 104 ? 8.533 5.487 -8.333 1.00 86.75 104 ILE A C 1
ATOM 744 O O . ILE A 1 104 ? 8.546 5.267 -9.539 1.00 86.75 104 ILE A O 1
ATOM 748 N N . GLY A 1 105 ? 7.782 6.447 -7.800 1.00 87.62 105 GLY A N 1
ATOM 749 C CA . GLY A 1 105 ? 6.722 7.160 -8.498 1.00 87.62 105 GLY A CA 1
ATOM 750 C C . GLY A 1 105 ? 5.388 7.042 -7.771 1.00 87.62 105 GLY A C 1
ATOM 751 O O . GLY A 1 105 ? 5.356 6.961 -6.544 1.00 87.62 105 GLY A O 1
ATOM 752 N N . GLU A 1 106 ? 4.291 7.089 -8.517 1.00 91.69 106 GLU A N 1
ATOM 753 C CA . GLU A 1 106 ? 2.935 6.996 -7.983 1.00 91.69 106 GLU A CA 1
ATOM 754 C C . GLU A 1 106 ? 2.426 5.554 -8.034 1.00 91.69 106 GLU A C 1
ATOM 756 O O . GLU A 1 106 ? 2.437 4.926 -9.086 1.00 91.69 106 GLU A O 1
ATOM 761 N N . LEU A 1 107 ? 1.951 5.038 -6.907 1.00 93.31 107 LEU A N 1
ATOM 762 C CA . LEU A 1 107 ? 1.190 3.805 -6.804 1.00 93.31 107 LEU A CA 1
ATOM 763 C C . LEU A 1 107 ? -0.252 4.176 -6.475 1.00 93.31 107 LEU A C 1
ATOM 765 O O . LEU A 1 107 ? -0.479 4.934 -5.533 1.00 93.31 107 LEU A O 1
ATOM 769 N N . SER A 1 108 ? -1.218 3.644 -7.212 1.00 95.69 108 SER A N 1
ATOM 770 C CA . SER A 1 108 ? -2.634 3.910 -6.973 1.00 95.69 108 SER A CA 1
ATOM 771 C C . SER A 1 108 ? -3.498 2.664 -7.109 1.00 95.69 108 SER A C 1
ATOM 773 O O . SER A 1 108 ? -3.126 1.727 -7.815 1.00 95.69 108 SER A O 1
ATOM 775 N N . GLY A 1 109 ? -4.635 2.625 -6.416 1.00 96.94 109 GLY A N 1
ATOM 776 C CA . GLY A 1 109 ? -5.574 1.510 -6.505 1.00 96.94 109 GLY A CA 1
ATOM 777 C C . GLY A 1 109 ? -6.599 1.461 -5.380 1.00 96.94 109 GLY A C 1
ATOM 778 O O . GLY A 1 109 ? -6.844 2.448 -4.689 1.00 96.94 109 GLY A O 1
ATOM 779 N N . SER A 1 110 ? -7.203 0.291 -5.216 1.00 98.25 110 SER A N 1
ATOM 780 C CA . SER A 1 110 ? -8.179 -0.004 -4.168 1.00 98.25 110 SER A CA 1
ATOM 781 C C . SER A 1 110 ? -8.201 -1.501 -3.872 1.00 98.25 110 SER A C 1
ATOM 783 O O . SER A 1 110 ? -7.651 -2.316 -4.624 1.00 98.25 110 SER A O 1
ATOM 785 N N . GLY A 1 111 ? -8.808 -1.874 -2.752 1.00 97.75 111 GLY A N 1
ATOM 786 C CA . GLY A 1 111 ? -8.890 -3.268 -2.355 1.00 97.75 111 GLY A CA 1
ATOM 787 C C . GLY A 1 111 ? -9.537 -3.492 -1.006 1.00 97.75 111 GLY A C 1
ATOM 788 O O . GLY A 1 111 ? -10.106 -2.590 -0.391 1.00 97.75 111 GLY A O 1
ATOM 789 N N . THR A 1 112 ? -9.441 -4.732 -0.547 1.00 97.25 112 THR A N 1
ATOM 790 C CA . THR A 1 112 ? -10.027 -5.163 0.716 1.00 97.25 112 THR A CA 1
ATOM 791 C C . THR A 1 112 ? -9.042 -5.954 1.562 1.00 97.25 112 THR A C 1
ATOM 793 O O . THR A 1 112 ? -8.083 -6.561 1.076 1.00 97.25 112 THR A O 1
ATOM 796 N N . ILE A 1 113 ? -9.299 -5.933 2.865 1.00 95.94 113 ILE A N 1
ATOM 797 C CA . ILE A 1 113 ? -8.649 -6.769 3.863 1.00 95.94 113 ILE A CA 1
ATOM 798 C C . ILE A 1 113 ? -9.758 -7.516 4.593 1.00 95.94 113 ILE A C 1
ATOM 800 O O . ILE A 1 113 ? -10.548 -6.907 5.312 1.00 95.94 113 ILE A O 1
ATOM 804 N N . SER A 1 114 ? -9.821 -8.831 4.414 1.00 95.50 114 SER A N 1
ATOM 805 C CA . SER A 1 114 ? -10.798 -9.667 5.126 1.00 95.50 114 SER A CA 1
ATOM 806 C C . SER A 1 114 ? -10.527 -9.700 6.642 1.00 95.50 114 SER A C 1
ATOM 808 O O . SER A 1 114 ? -9.410 -9.386 7.071 1.00 95.50 114 SER A O 1
ATOM 810 N N . PRO A 1 115 ? -11.475 -10.167 7.478 1.00 91.75 115 PRO A N 1
ATOM 811 C CA . PRO A 1 115 ? -11.238 -10.362 8.913 1.00 91.75 115 PRO A CA 1
ATOM 812 C C . PRO A 1 115 ? -10.071 -11.322 9.201 1.00 91.75 115 PRO A C 1
ATOM 814 O O . PRO A 1 115 ? -9.332 -11.148 10.167 1.00 91.75 115 PRO A O 1
ATOM 817 N N . ALA A 1 116 ? -9.828 -12.283 8.300 1.00 92.31 116 ALA A N 1
ATOM 818 C CA . ALA A 1 116 ? -8.676 -13.188 8.332 1.00 92.31 116 ALA A CA 1
ATOM 819 C C . ALA A 1 116 ? -7.356 -12.538 7.859 1.00 92.31 116 ALA A C 1
ATOM 821 O O .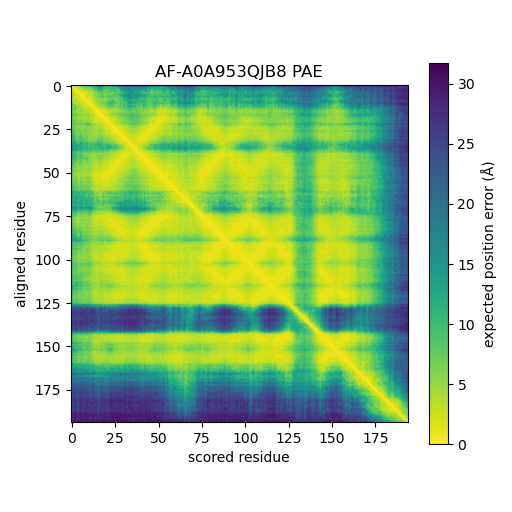 ALA A 1 116 ? -6.344 -13.220 7.703 1.00 92.31 116 ALA A O 1
ATOM 822 N N . ARG A 1 117 ? -7.347 -11.219 7.627 1.00 89.81 117 ARG A N 1
ATOM 823 C CA . ARG A 1 117 ? -6.203 -10.416 7.162 1.00 89.81 117 ARG A CA 1
ATOM 824 C C . ARG A 1 117 ? -5.691 -10.784 5.768 1.00 89.81 117 ARG A C 1
ATOM 826 O O . ARG A 1 117 ? -4.560 -10.422 5.428 1.00 89.81 117 ARG A O 1
ATOM 833 N N . ALA A 1 118 ? -6.501 -11.483 4.971 1.00 95.44 118 ALA A N 1
ATOM 834 C CA . ALA A 1 118 ? -6.201 -11.735 3.566 1.00 95.44 118 ALA A CA 1
ATOM 835 C C . ALA A 1 118 ? -6.384 -10.453 2.746 1.00 95.44 118 ALA A C 1
ATOM 837 O O . ALA A 1 118 ? -7.365 -9.738 2.959 1.00 95.44 118 ALA A O 1
ATOM 838 N N . LEU A 1 119 ? -5.439 -10.187 1.844 1.00 96.44 119 LEU A N 1
ATOM 839 C CA . LEU A 1 119 ? -5.407 -9.006 0.984 1.00 96.44 119 LEU A CA 1
ATOM 840 C C . LEU A 1 119 ? -6.014 -9.325 -0.385 1.00 96.44 119 LEU A C 1
ATOM 842 O O . LEU A 1 119 ? -5.720 -10.371 -0.965 1.00 96.44 119 LEU A O 1
ATOM 846 N N . ASP A 1 120 ? -6.795 -8.394 -0.920 1.00 97.44 120 ASP A N 1
ATOM 847 C CA . ASP A 1 120 ? -7.227 -8.409 -2.315 1.00 97.44 120 ASP A CA 1
ATOM 848 C C . ASP A 1 120 ? -7.249 -6.981 -2.860 1.00 97.44 120 ASP A C 1
ATOM 850 O O . ASP A 1 120 ? -8.189 -6.225 -2.613 1.00 97.44 120 ASP A O 1
ATOM 854 N N . PHE A 1 121 ? -6.172 -6.588 -3.542 1.00 98.19 121 PHE A N 1
ATOM 855 C CA . PHE A 1 121 ? -6.015 -5.247 -4.102 1.00 98.19 121 PHE A CA 1
ATOM 856 C C . PHE A 1 121 ? -5.725 -5.294 -5.588 1.00 98.19 121 PHE A C 1
ATOM 858 O O . PHE A 1 121 ? -4.934 -6.112 -6.062 1.00 98.19 121 PHE A O 1
ATOM 865 N N . LYS A 1 122 ? -6.284 -4.312 -6.295 1.00 97.19 122 LYS A N 1
ATOM 866 C CA . LYS A 1 122 ? -5.947 -3.989 -7.679 1.00 97.19 122 LYS A CA 1
ATOM 867 C C . LYS A 1 122 ? -5.223 -2.659 -7.692 1.00 97.19 122 LYS A C 1
ATOM 869 O O . LYS A 1 122 ? -5.778 -1.639 -7.291 1.00 97.19 122 LYS A O 1
ATOM 874 N N . MET A 1 123 ? -3.984 -2.683 -8.153 1.00 95.69 123 MET A N 1
ATOM 875 C CA . MET A 1 123 ? -3.066 -1.562 -8.059 1.00 95.69 123 MET A CA 1
ATOM 876 C C . MET A 1 123 ? -2.438 -1.253 -9.414 1.00 95.69 123 MET A C 1
ATOM 878 O O . MET A 1 123 ? -2.443 -2.061 -10.343 1.00 95.69 123 MET A O 1
ATOM 882 N N . ARG A 1 124 ? -1.853 -0.066 -9.510 1.00 91.38 124 ARG A N 1
ATOM 883 C CA . ARG A 1 124 ? -1.071 0.400 -10.647 1.00 91.38 124 ARG A CA 1
ATOM 884 C C . ARG A 1 124 ? 0.109 1.216 -10.150 1.00 91.38 124 ARG A C 1
ATOM 886 O O . ARG A 1 124 ? -0.030 1.958 -9.186 1.00 91.38 124 ARG A O 1
ATOM 893 N N . VAL A 1 125 ? 1.256 1.102 -10.817 1.00 89.44 125 VAL A N 1
ATOM 894 C CA . VAL A 1 125 ? 2.414 1.975 -10.585 1.00 89.44 125 VAL A CA 1
ATOM 895 C C . VAL A 1 125 ? 2.747 2.790 -11.833 1.00 89.44 125 VAL A C 1
ATOM 897 O O . VAL A 1 125 ? 2.909 2.240 -12.919 1.00 89.44 125 VAL A O 1
ATOM 900 N N . SER A 1 126 ? 2.868 4.105 -11.681 1.00 86.50 126 SER A N 1
ATOM 901 C CA . SER A 1 126 ? 3.409 5.036 -12.671 1.00 86.50 126 SER A CA 1
ATOM 902 C C . SER A 1 126 ? 4.760 5.547 -12.175 1.00 86.50 126 SER A C 1
ATOM 904 O O . SER A 1 126 ? 4.861 6.114 -11.086 1.00 86.50 126 SER A O 1
ATOM 906 N N . VAL A 1 127 ? 5.824 5.307 -12.940 1.00 77.88 127 VAL A N 1
ATOM 907 C CA . VAL A 1 127 ? 7.194 5.600 -12.501 1.00 77.88 127 VAL A CA 1
ATOM 908 C C . VAL A 1 127 ? 7.646 7.005 -12.885 1.00 77.88 127 VAL A C 1
ATOM 910 O O . VAL A 1 127 ? 7.515 7.416 -14.035 1.00 77.88 127 VAL A O 1
ATOM 913 N N . LYS A 1 128 ? 8.241 7.735 -11.929 1.00 64.31 128 LYS A N 1
ATOM 914 C CA . LYS A 1 128 ? 8.761 9.102 -12.152 1.00 64.31 128 LYS A CA 1
ATOM 915 C C . LYS A 1 128 ? 10.049 9.126 -12.978 1.00 64.31 128 LYS A C 1
ATOM 917 O O . LYS A 1 128 ? 10.309 10.093 -13.685 1.00 64.31 128 LYS A O 1
ATOM 922 N N . SER A 1 129 ? 10.882 8.092 -12.865 1.00 55.41 129 SER A N 1
ATOM 923 C CA . SER A 1 129 ? 12.141 7.997 -13.605 1.00 55.41 129 SER A CA 1
ATOM 924 C C . SER A 1 129 ? 12.543 6.537 -13.825 1.00 55.41 129 SER A C 1
ATOM 926 O O . SER A 1 129 ? 12.586 5.735 -12.899 1.00 55.41 129 SER A O 1
ATOM 928 N N . GLY A 1 130 ? 12.817 6.197 -15.082 1.00 52.50 130 GLY A N 1
ATOM 929 C CA . GLY A 1 130 ? 13.209 4.869 -15.549 1.00 52.50 130 GLY A CA 1
ATOM 930 C C . GLY A 1 130 ? 13.631 4.946 -17.018 1.00 52.50 130 GLY A C 1
ATOM 931 O O . GLY A 1 130 ? 13.571 6.009 -17.626 1.00 52.50 130 GLY A O 1
ATOM 932 N N . ILE A 1 131 ? 14.055 3.835 -17.618 1.00 47.06 131 ILE A N 1
ATOM 933 C CA . ILE A 1 131 ? 14.361 3.761 -19.066 1.00 47.06 131 ILE A CA 1
ATOM 934 C C . ILE A 1 131 ? 13.059 3.758 -19.902 1.00 47.06 131 ILE A C 1
ATOM 936 O O . ILE A 1 131 ? 13.063 3.983 -21.110 1.00 47.06 131 ILE A O 1
ATOM 940 N N . LEU A 1 132 ? 11.925 3.525 -19.235 1.00 49.47 132 LEU A N 1
ATOM 941 C CA . LEU A 1 132 ? 10.597 3.355 -19.819 1.00 49.47 132 LEU A CA 1
ATOM 942 C C . LEU A 1 132 ? 9.912 4.644 -20.272 1.00 49.47 132 LEU A C 1
ATOM 944 O O . LEU A 1 132 ? 9.398 4.620 -21.381 1.00 49.47 132 LEU A O 1
ATOM 948 N N . PRO A 1 133 ? 9.916 5.777 -19.541 1.00 50.00 133 PRO A N 1
ATOM 949 C CA . PRO A 1 133 ? 9.297 7.010 -20.029 1.00 50.00 133 PRO A CA 1
ATOM 950 C C . PRO A 1 133 ? 9.847 7.457 -21.394 1.00 50.00 133 PRO A C 1
ATOM 952 O O . PRO A 1 133 ? 9.108 8.000 -22.208 1.00 50.00 133 PRO A O 1
ATOM 955 N N . ALA A 1 134 ? 11.119 7.152 -21.683 1.00 48.75 134 ALA A N 1
ATOM 956 C CA . ALA A 1 134 ? 11.741 7.404 -22.982 1.00 48.75 134 ALA A CA 1
ATOM 957 C C . ALA A 1 134 ? 11.401 6.342 -24.052 1.00 48.75 134 ALA A C 1
ATOM 959 O O . ALA A 1 134 ? 11.334 6.673 -25.232 1.00 48.75 134 ALA A O 1
ATOM 960 N N . ALA A 1 135 ? 11.176 5.081 -23.663 1.00 49.06 135 ALA A N 1
ATOM 961 C CA . ALA A 1 135 ? 10.866 3.978 -24.582 1.00 49.06 135 ALA A CA 1
ATOM 962 C C . ALA A 1 135 ? 9.360 3.824 -24.896 1.00 49.06 135 ALA A C 1
ATOM 964 O O . ALA A 1 135 ? 9.004 3.318 -25.958 1.00 49.06 135 ALA A O 1
ATOM 965 N N . LEU A 1 136 ? 8.476 4.272 -23.997 1.00 48.34 136 LEU A N 1
ATOM 966 C CA . LEU A 1 136 ? 7.018 4.096 -24.066 1.00 48.34 136 LEU A CA 1
ATOM 967 C C . LEU A 1 136 ? 6.252 5.330 -24.568 1.00 48.34 136 LEU A C 1
ATOM 969 O O . LEU A 1 136 ? 5.065 5.216 -24.888 1.00 48.34 136 LEU A O 1
ATOM 973 N N . GLY A 1 137 ? 6.889 6.503 -24.657 1.00 54.75 137 GLY A N 1
ATOM 974 C CA . GLY A 1 137 ? 6.206 7.748 -25.027 1.00 54.75 137 GLY A CA 1
ATOM 975 C C . GLY A 1 137 ? 4.992 8.019 -24.124 1.00 54.75 137 GLY A C 1
ATOM 976 O O . GLY A 1 137 ? 5.055 7.798 -22.917 1.00 54.75 137 GLY A O 1
ATOM 977 N N . ALA A 1 138 ? 3.853 8.417 -24.704 1.00 48.38 138 ALA A N 1
ATOM 978 C CA . ALA A 1 138 ? 2.591 8.711 -23.998 1.00 48.38 138 ALA A CA 1
ATOM 979 C C . ALA A 1 138 ? 2.024 7.567 -23.115 1.00 48.38 138 ALA A C 1
ATOM 981 O O . ALA A 1 138 ? 1.022 7.755 -22.434 1.00 48.38 138 ALA A O 1
ATOM 982 N N . ARG A 1 139 ? 2.638 6.375 -23.114 1.00 51.22 139 ARG A N 1
ATOM 983 C CA . ARG A 1 139 ? 2.256 5.225 -22.275 1.00 51.22 139 ARG A CA 1
ATOM 984 C C . ARG A 1 139 ? 2.918 5.203 -20.894 1.00 51.22 139 ARG A C 1
ATOM 986 O O . ARG A 1 139 ? 2.531 4.394 -20.062 1.00 51.22 139 ARG A O 1
ATOM 993 N N . ALA A 1 140 ? 3.854 6.110 -20.605 1.00 52.41 140 ALA A N 1
ATOM 994 C CA . ALA A 1 140 ? 4.305 6.340 -19.226 1.00 52.41 140 ALA A CA 1
ATOM 995 C C . ALA A 1 140 ? 3.133 6.716 -18.290 1.00 52.41 140 ALA A C 1
ATOM 997 O O . ALA A 1 140 ? 3.165 6.436 -17.092 1.00 52.41 140 ALA A O 1
ATOM 998 N N . GLU A 1 141 ? 2.071 7.289 -18.864 1.00 52.00 141 GLU A N 1
ATOM 999 C CA . GLU A 1 141 ? 0.853 7.678 -18.154 1.00 52.00 141 GLU A CA 1
ATOM 1000 C C . GLU A 1 141 ? -0.055 6.488 -17.800 1.00 52.00 141 GLU A C 1
ATOM 1002 O O . GLU A 1 141 ? -0.826 6.584 -16.849 1.00 52.00 141 GLU A O 1
ATOM 1007 N N . SER A 1 142 ? 0.028 5.348 -18.510 1.00 62.47 142 SER A N 1
ATOM 1008 C CA . SER A 1 142 ? -0.898 4.225 -18.280 1.00 62.47 142 SER A CA 1
ATOM 1009 C C . SER A 1 142 ? -0.528 3.336 -17.097 1.00 62.47 142 SER A C 1
ATOM 1011 O O . SER A 1 142 ? -1.419 2.662 -16.590 1.00 62.47 142 SER A O 1
ATOM 1013 N N . GLY A 1 143 ? 0.731 3.362 -16.641 1.00 80.25 143 GLY A N 1
ATOM 1014 C CA . GLY A 1 143 ? 1.242 2.628 -15.476 1.00 80.25 143 GLY A CA 1
ATOM 1015 C C . GLY A 1 143 ? 1.133 1.095 -15.555 1.00 80.25 143 GLY A C 1
ATOM 1016 O O . GLY A 1 143 ? 0.277 0.540 -16.233 1.00 80.25 143 GLY A O 1
ATOM 1017 N N . ILE A 1 144 ? 1.977 0.389 -14.806 1.00 85.81 144 ILE A N 1
ATOM 1018 C CA . ILE A 1 144 ? 2.000 -1.080 -14.774 1.00 85.81 144 ILE A CA 1
ATOM 1019 C C . ILE A 1 144 ? 0.959 -1.576 -13.759 1.00 85.81 144 ILE A C 1
ATOM 1021 O O . ILE A 1 144 ? 1.108 -1.269 -12.570 1.00 85.81 144 ILE A O 1
ATOM 1025 N N . PRO A 1 145 ? -0.082 -2.324 -14.176 1.00 91.69 145 PRO A N 1
ATOM 1026 C CA . PRO A 1 145 ? -1.057 -2.892 -13.256 1.00 91.69 145 PRO A CA 1
ATOM 1027 C C . PRO A 1 145 ? -0.495 -4.126 -12.538 1.00 91.69 145 PRO A C 1
ATOM 1029 O O . PRO A 1 145 ? 0.280 -4.907 -13.098 1.00 91.69 145 PRO A O 1
ATOM 1032 N N . PHE A 1 146 ? -0.894 -4.309 -11.284 1.00 93.50 146 PHE A N 1
ATOM 1033 C CA . PHE A 1 146 ? -0.522 -5.457 -10.464 1.00 93.50 146 PHE A CA 1
ATOM 1034 C C . PHE A 1 146 ? -1.567 -5.720 -9.380 1.00 93.50 146 PHE A C 1
ATOM 1036 O O . PHE A 1 146 ? -2.343 -4.837 -9.010 1.00 93.50 146 PHE A O 1
ATOM 1043 N N . PHE A 1 147 ? -1.563 -6.934 -8.849 1.00 95.62 147 PHE A N 1
ATOM 1044 C CA . PHE A 1 147 ? -2.377 -7.327 -7.713 1.00 95.62 147 PHE A CA 1
ATOM 1045 C C . PHE A 1 147 ? -1.548 -7.397 -6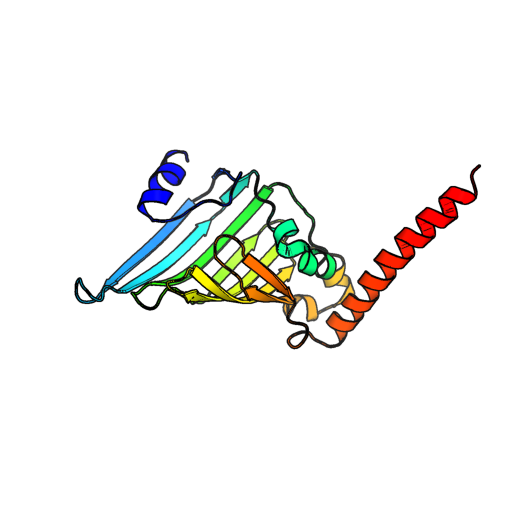.436 1.00 95.62 147 PHE A C 1
ATOM 1047 O O . PHE A 1 147 ? -0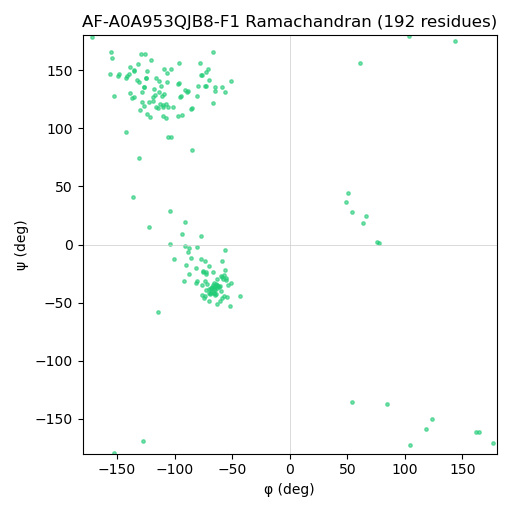.347 -7.692 -6.474 1.00 95.62 147 PHE A O 1
ATOM 1054 N N . ILE A 1 148 ? -2.209 -7.157 -5.302 1.00 95.56 148 ILE A N 1
ATOM 1055 C CA . ILE A 1 148 ? -1.680 -7.518 -3.986 1.00 95.56 148 ILE A CA 1
ATOM 1056 C C . ILE A 1 148 ? -2.608 -8.555 -3.368 1.00 95.56 148 ILE A C 1
ATOM 1058 O O . ILE A 1 148 ? -3.777 -8.273 -3.104 1.00 95.56 148 ILE A O 1
ATOM 1062 N N . HIS A 1 149 ? -2.058 -9.737 -3.119 1.00 94.75 149 HIS A N 1
ATOM 1063 C CA . HIS A 1 149 ? -2.748 -10.858 -2.488 1.00 94.75 149 HIS A CA 1
ATOM 1064 C C . HIS A 1 149 ? -1.953 -11.384 -1.285 1.00 94.75 149 HIS A C 1
ATOM 1066 O O . HIS A 1 149 ? -0.984 -10.766 -0.840 1.00 94.75 149 HIS A O 1
ATOM 1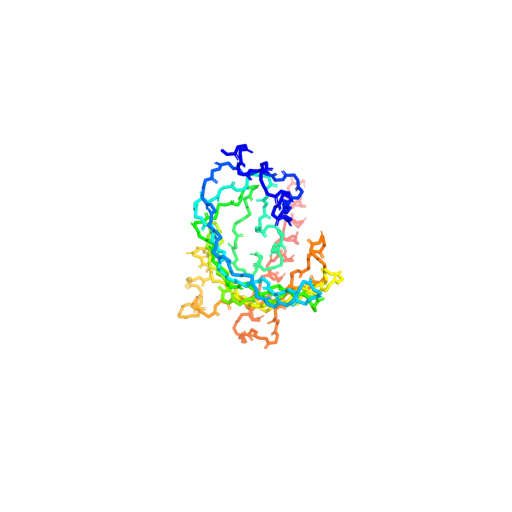072 N N . GLY A 1 150 ? -2.346 -12.538 -0.744 1.00 92.12 150 GLY A N 1
ATOM 1073 C CA . GLY A 1 150 ? -1.711 -13.124 0.435 1.00 92.12 150 GLY A CA 1
ATOM 1074 C C . GLY A 1 150 ? -2.289 -12.532 1.713 1.00 92.12 150 GLY A C 1
ATOM 1075 O O . GLY A 1 150 ? -3.503 -12.371 1.822 1.00 92.12 150 GLY A O 1
ATOM 1076 N N . THR A 1 151 ? -1.439 -12.225 2.689 1.00 89.25 151 THR A N 1
ATOM 1077 C CA . THR A 1 151 ? -1.880 -11.657 3.973 1.00 89.25 151 THR A CA 1
ATOM 1078 C C . THR A 1 151 ? -1.156 -10.357 4.278 1.00 89.25 151 THR A C 1
ATOM 1080 O O . THR A 1 151 ? -0.097 -10.086 3.725 1.00 89.25 151 THR A O 1
ATOM 1083 N N . ALA A 1 152 ? -1.673 -9.568 5.220 1.00 77.62 152 ALA A N 1
ATOM 1084 C CA . ALA A 1 152 ? -0.979 -8.367 5.693 1.00 77.62 152 ALA A CA 1
ATOM 1085 C C . ALA A 1 152 ? 0.447 -8.636 6.233 1.00 77.62 152 ALA A C 1
ATOM 1087 O O . ALA A 1 152 ? 1.253 -7.712 6.289 1.00 77.62 152 ALA A O 1
ATOM 1088 N N . GLN A 1 153 ? 0.756 -9.874 6.643 1.00 80.19 153 GLN A N 1
ATOM 1089 C CA . GLN A 1 153 ? 2.084 -10.276 7.132 1.00 80.19 153 GLN A CA 1
ATOM 1090 C C . GLN A 1 153 ? 2.990 -10.823 6.021 1.00 80.19 153 GLN A C 1
ATOM 1092 O O . GLN A 1 153 ? 4.204 -10.645 6.073 1.00 80.19 153 GLN A O 1
ATOM 1097 N N . ASP A 1 154 ? 2.396 -11.457 5.011 1.00 86.06 154 ASP A N 1
ATOM 1098 C CA . ASP A 1 154 ? 3.083 -11.975 3.827 1.00 86.06 154 ASP A CA 1
ATOM 1099 C C . ASP A 1 154 ? 2.343 -11.521 2.555 1.00 86.06 154 ASP A C 1
ATOM 1101 O O . ASP A 1 154 ? 1.577 -12.293 1.961 1.00 86.06 154 ASP A O 1
ATOM 1105 N N . PRO A 1 155 ? 2.473 -10.232 2.184 1.00 89.69 155 PRO A N 1
ATOM 1106 C CA . PRO A 1 155 ? 1.849 -9.703 0.983 1.00 89.69 155 PRO A CA 1
ATOM 1107 C C . PRO A 1 155 ? 2.589 -10.195 -0.264 1.00 89.69 155 PRO A C 1
ATOM 1109 O O . PRO A 1 155 ? 3.820 -10.151 -0.336 1.00 89.69 155 PRO A O 1
ATOM 1112 N N . LYS A 1 156 ? 1.829 -10.604 -1.280 1.00 91.94 156 LYS A N 1
ATOM 1113 C CA . LYS A 1 156 ? 2.342 -11.042 -2.583 1.00 91.94 156 LYS A CA 1
ATOM 1114 C C . LYS A 1 156 ? 1.981 -10.027 -3.651 1.00 91.94 156 LYS A C 1
ATOM 1116 O O . LYS A 1 156 ? 0.814 -9.676 -3.785 1.00 91.94 156 LYS A O 1
ATOM 1121 N N . PHE A 1 157 ? 2.982 -9.579 -4.402 1.00 92.56 157 PHE A N 1
ATOM 1122 C CA . PHE A 1 157 ? 2.848 -8.559 -5.439 1.00 92.56 157 PHE A CA 1
ATOM 1123 C C . PHE A 1 157 ? 3.026 -9.208 -6.807 1.00 92.56 157 PHE A C 1
ATOM 1125 O O . PHE A 1 157 ? 4.129 -9.633 -7.156 1.00 92.56 157 PHE A O 1
ATOM 1132 N N . GLU A 1 158 ? 1.947 -9.292 -7.576 1.00 91.25 158 GLU A N 1
ATOM 1133 C CA . GLU A 1 158 ? 1.920 -10.042 -8.832 1.00 91.25 158 GLU A CA 1
ATOM 1134 C C . GLU A 1 158 ? 1.520 -9.127 -9.994 1.00 91.25 158 GLU A C 1
ATOM 1136 O O . GLU A 1 158 ? 0.452 -8.518 -9.940 1.00 91.25 158 GLU A O 1
ATOM 1141 N N . PRO A 1 159 ? 2.338 -8.995 -11.054 1.00 90.00 159 PRO A N 1
ATOM 1142 C CA . PRO A 1 159 ? 1.963 -8.201 -12.219 1.00 90.00 159 PRO A CA 1
ATOM 1143 C C . PRO A 1 159 ? 0.673 -8.710 -12.878 1.00 90.00 159 PRO A C 1
ATOM 1145 O O . PRO A 1 159 ? 0.531 -9.907 -13.134 1.00 90.00 159 PRO A O 1
ATOM 1148 N N . ASP A 1 160 ? -0.236 -7.801 -13.236 1.00 90.12 160 ASP A N 1
ATOM 1149 C CA . ASP A 1 160 ? -1.459 -8.150 -13.961 1.00 90.12 160 ASP A CA 1
ATOM 1150 C C . ASP A 1 160 ? -1.178 -8.209 -15.465 1.00 90.12 160 ASP A C 1
ATOM 1152 O O . ASP A 1 160 ? -1.454 -7.278 -16.220 1.00 90.12 160 ASP A O 1
ATOM 1156 N N . ILE A 1 161 ? -0.625 -9.334 -15.917 1.00 83.88 161 ILE A N 1
ATOM 1157 C CA . ILE A 1 161 ? -0.282 -9.550 -17.331 1.00 83.88 161 ILE A CA 1
ATOM 1158 C C . ILE A 1 161 ? -1.512 -9.443 -18.250 1.00 83.88 161 ILE A C 1
ATOM 1160 O O . ILE A 1 161 ? -1.368 -9.107 -19.423 1.00 83.88 161 ILE A O 1
ATOM 1164 N N . LYS A 1 162 ? -2.723 -9.719 -17.742 1.00 83.69 162 LYS A N 1
ATOM 1165 C CA . LYS A 1 162 ? -3.962 -9.598 -18.528 1.00 83.69 162 LYS A CA 1
ATOM 1166 C C . LYS A 1 162 ? -4.387 -8.140 -18.682 1.00 83.69 162 LYS A C 1
ATOM 1168 O O . LYS A 1 162 ? -4.921 -7.779 -19.727 1.00 83.69 162 LYS A O 1
ATOM 1173 N N . GLY A 1 163 ? -4.155 -7.330 -17.653 1.00 80.25 163 GLY A N 1
ATOM 1174 C CA . GLY A 1 163 ? -4.391 -5.889 -17.658 1.00 80.25 163 GLY A CA 1
ATOM 1175 C C . GLY A 1 163 ? -3.322 -5.078 -18.395 1.00 80.25 163 GLY A C 1
ATOM 1176 O O . GLY A 1 163 ? -3.546 -3.899 -18.668 1.00 80.25 163 GLY A O 1
ATOM 1177 N N . MET A 1 164 ? -2.177 -5.683 -18.726 1.00 78.56 164 MET A N 1
ATOM 1178 C CA . MET A 1 164 ? -1.085 -5.024 -19.445 1.00 78.56 164 MET A CA 1
ATOM 1179 C C . MET A 1 164 ? -1.352 -4.862 -20.939 1.00 78.56 164 MET A C 1
ATOM 1181 O O . MET A 1 164 ? -1.907 -5.733 -21.614 1.00 78.56 164 MET A O 1
ATOM 1185 N N . ALA A 1 165 ? -0.863 -3.757 -21.495 1.00 73.25 165 ALA A N 1
ATOM 1186 C CA . ALA A 1 165 ? -0.882 -3.541 -22.932 1.00 73.25 165 ALA A CA 1
ATOM 1187 C C . ALA A 1 165 ? 0.129 -4.462 -23.644 1.00 73.25 165 ALA A C 1
ATOM 1189 O O . ALA A 1 165 ? 1.203 -4.767 -23.128 1.00 73.25 165 ALA A O 1
ATOM 1190 N N . ALA A 1 166 ? -0.150 -4.836 -24.898 1.00 69.69 166 ALA A N 1
ATOM 1191 C CA . ALA A 1 166 ? 0.728 -5.712 -25.688 1.00 69.69 166 ALA A CA 1
ATOM 1192 C C . ALA A 1 166 ? 2.186 -5.207 -25.811 1.00 69.69 166 ALA A C 1
ATOM 1194 O O . ALA A 1 166 ? 3.111 -6.009 -25.938 1.00 69.69 166 ALA A O 1
ATOM 1195 N N . GLY A 1 167 ? 2.399 -3.886 -25.754 1.00 64.38 167 GLY A N 1
ATOM 1196 C CA . GLY A 1 167 ? 3.732 -3.274 -25.723 1.00 64.38 167 GLY A CA 1
ATOM 1197 C C . GLY A 1 167 ? 4.496 -3.552 -24.424 1.00 64.38 167 GLY A C 1
ATOM 1198 O O . GLY A 1 167 ? 5.660 -3.930 -24.480 1.00 64.38 167 GLY A O 1
ATOM 1199 N N . GLU A 1 168 ? 3.823 -3.487 -23.274 1.00 66.56 168 GLU A N 1
ATOM 1200 C CA . GLU A 1 168 ? 4.412 -3.785 -21.959 1.00 66.56 168 GLU A CA 1
ATOM 1201 C C . GLU A 1 168 ? 4.796 -5.267 -21.857 1.00 66.56 168 GLU A C 1
ATOM 1203 O O . GLU A 1 168 ? 5.871 -5.614 -21.372 1.00 66.56 168 GLU A O 1
ATOM 1208 N N . ILE A 1 169 ? 3.967 -6.152 -22.424 1.00 67.50 169 ILE A N 1
ATOM 1209 C CA . ILE A 1 169 ? 4.254 -7.592 -22.534 1.00 67.50 169 ILE A CA 1
ATOM 1210 C C . ILE A 1 169 ? 5.483 -7.857 -23.426 1.00 67.50 169 ILE A C 1
ATOM 1212 O O . ILE A 1 169 ? 6.248 -8.799 -23.190 1.00 67.50 169 ILE A O 1
ATOM 1216 N N . LYS A 1 170 ? 5.704 -7.041 -24.462 1.00 65.50 170 LYS A N 1
ATOM 1217 C CA . LYS A 1 170 ? 6.896 -7.144 -25.314 1.00 65.50 170 LYS A CA 1
ATOM 1218 C C . LYS A 1 170 ? 8.156 -6.711 -24.561 1.00 65.50 170 LYS A C 1
ATOM 1220 O O . LYS A 1 170 ? 9.172 -7.401 -24.658 1.00 65.50 170 LYS A O 1
ATOM 1225 N N . ASP A 1 171 ? 8.079 -5.640 -23.780 1.00 63.09 171 ASP A N 1
ATOM 1226 C CA . ASP A 1 171 ? 9.193 -5.155 -22.958 1.00 63.09 171 ASP A CA 1
ATOM 1227 C C . ASP A 1 171 ? 9.538 -6.130 -21.823 1.00 63.09 171 ASP A C 1
ATOM 1229 O O . ASP A 1 171 ? 10.718 -6.376 -21.568 1.00 63.09 171 ASP A O 1
ATOM 1233 N N . LEU A 1 172 ? 8.527 -6.781 -21.237 1.00 62.22 172 LEU A N 1
ATOM 1234 C CA . LEU A 1 172 ? 8.631 -7.937 -20.334 1.00 62.22 172 LEU A CA 1
ATOM 1235 C C . LEU A 1 172 ? 9.484 -9.068 -20.932 1.00 62.22 172 LEU A C 1
ATOM 1237 O O . LEU A 1 172 ? 10.451 -9.540 -20.330 1.00 62.22 172 LEU A O 1
ATOM 1241 N N . LYS A 1 173 ? 9.153 -9.498 -22.156 1.00 60.25 173 LYS A N 1
ATOM 1242 C CA . LYS A 1 173 ? 9.922 -10.534 -22.867 1.00 60.25 173 LYS A CA 1
ATOM 1243 C C . LYS A 1 173 ? 11.334 -10.048 -23.198 1.00 60.25 173 LYS A C 1
ATOM 1245 O O . LYS A 1 173 ? 12.292 -10.810 -23.074 1.00 60.25 173 LYS A O 1
ATOM 1250 N N . GLY A 1 174 ? 11.481 -8.781 -23.581 1.00 60.34 174 GLY A N 1
ATOM 1251 C CA . GLY A 1 174 ? 12.771 -8.16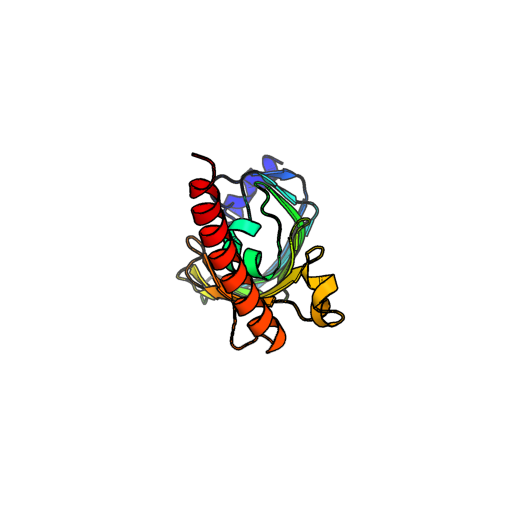9 -23.890 1.00 60.34 174 GLY A CA 1
ATOM 1252 C C . GLY A 1 174 ? 13.714 -8.089 -22.684 1.00 60.34 174 GLY A C 1
ATOM 1253 O O . GLY A 1 174 ? 14.894 -8.409 -22.812 1.00 60.34 174 GLY A O 1
ATOM 1254 N N . THR A 1 175 ? 13.209 -7.716 -21.505 1.00 55.88 175 THR A N 1
ATOM 1255 C CA . THR A 1 175 ? 13.987 -7.649 -20.253 1.00 55.88 175 THR A CA 1
ATOM 1256 C C . THR A 1 175 ? 14.375 -9.032 -19.744 1.00 55.88 175 THR A C 1
ATOM 1258 O O . THR A 1 175 ? 15.543 -9.232 -19.414 1.00 55.88 175 THR A O 1
ATOM 1261 N N . ALA A 1 176 ? 13.466 -10.012 -19.776 1.00 52.72 176 ALA A N 1
ATOM 1262 C CA . ALA A 1 176 ? 13.788 -11.401 -19.435 1.00 52.72 176 ALA A CA 1
ATOM 1263 C C . ALA A 1 176 ? 14.886 -11.986 -20.347 1.00 52.72 176 ALA A C 1
ATOM 1265 O O . ALA A 1 176 ? 15.812 -12.648 -19.878 1.00 52.72 176 ALA A O 1
ATOM 1266 N N . THR A 1 177 ? 14.838 -11.672 -21.647 1.00 51.56 177 THR A N 1
ATOM 1267 C CA . THR A 1 177 ? 15.846 -12.125 -22.620 1.00 51.56 177 THR A CA 1
ATOM 1268 C C . THR A 1 177 ? 17.196 -11.427 -22.414 1.00 51.56 177 THR A C 1
ATOM 1270 O O . THR A 1 177 ? 18.238 -12.071 -22.505 1.00 51.56 177 THR A O 1
ATOM 1273 N N . LYS A 1 178 ? 17.209 -10.126 -22.082 1.00 54.97 178 LYS A N 1
ATOM 1274 C CA . LYS A 1 178 ? 18.443 -9.378 -21.771 1.00 54.97 178 LYS A CA 1
ATOM 1275 C C . LYS A 1 178 ? 19.091 -9.828 -20.460 1.00 54.97 178 LYS A C 1
ATOM 1277 O O . LYS A 1 178 ? 20.313 -9.922 -20.405 1.00 54.97 178 LYS A O 1
ATOM 1282 N N . ALA A 1 179 ? 18.297 -10.135 -19.434 1.00 52.94 179 ALA A N 1
ATOM 1283 C CA . ALA A 1 179 ? 18.800 -10.663 -18.168 1.00 52.94 179 ALA A CA 1
ATOM 1284 C C . ALA A 1 179 ? 19.441 -12.051 -18.349 1.00 52.94 179 ALA A C 1
ATOM 1286 O O . ALA A 1 179 ? 20.542 -12.283 -17.859 1.00 52.94 179 ALA A O 1
ATOM 1287 N N . ALA A 1 180 ? 18.812 -12.946 -19.120 1.00 52.44 180 ALA A N 1
ATOM 1288 C CA . ALA A 1 180 ? 19.383 -14.256 -19.442 1.00 52.44 180 ALA A CA 1
ATOM 1289 C C . ALA A 1 180 ? 20.620 -14.160 -20.359 1.00 52.44 180 ALA A C 1
ATOM 1291 O O . ALA A 1 180 ? 21.614 -14.850 -20.138 1.00 52.44 180 ALA A O 1
ATOM 1292 N N . GLY A 1 181 ? 20.584 -13.273 -21.359 1.00 55.19 181 GLY A N 1
ATOM 1293 C CA . GLY A 1 181 ? 21.698 -13.044 -22.281 1.00 55.19 181 GLY A CA 1
ATOM 1294 C C . GLY A 1 181 ? 22.931 -12.454 -21.596 1.00 55.19 181 GLY A C 1
ATOM 1295 O O . GLY A 1 181 ? 24.034 -12.928 -21.835 1.00 55.19 181 GLY A O 1
ATOM 1296 N N . GLY A 1 182 ? 22.757 -11.488 -20.688 1.00 57.69 182 GLY A N 1
ATOM 1297 C CA . GLY A 1 182 ? 23.869 -10.860 -19.966 1.00 57.69 182 GLY A CA 1
ATOM 1298 C C . GLY A 1 182 ? 24.608 -11.808 -19.017 1.00 57.69 182 GLY A C 1
ATOM 1299 O O . GLY A 1 182 ? 25.823 -11.702 -18.875 1.00 57.69 182 GLY A O 1
ATOM 1300 N N . ILE A 1 183 ? 23.904 -12.770 -18.408 1.00 58.09 183 ILE A N 1
ATOM 1301 C CA . ILE A 1 183 ? 24.521 -13.787 -17.541 1.00 58.09 183 ILE A CA 1
ATOM 1302 C C . ILE A 1 183 ? 25.315 -14.798 -18.380 1.00 58.09 183 ILE A C 1
ATOM 1304 O O . ILE A 1 183 ? 26.416 -15.183 -17.990 1.00 58.09 183 ILE A O 1
ATOM 1308 N N . LEU A 1 184 ? 24.801 -15.192 -19.550 1.00 55.94 184 LEU A N 1
ATOM 1309 C CA . LEU A 1 184 ? 25.524 -16.060 -20.484 1.00 55.94 184 LEU A CA 1
ATOM 1310 C C . LEU A 1 184 ? 26.774 -15.371 -21.053 1.00 55.94 184 LEU A C 1
ATOM 1312 O O . LEU A 1 184 ? 27.835 -15.987 -21.098 1.00 55.94 184 LEU A O 1
ATOM 1316 N N . ASP A 1 185 ? 26.683 -14.092 -21.414 1.00 58.12 185 ASP A N 1
ATOM 1317 C CA . ASP A 1 185 ? 27.806 -13.334 -21.981 1.00 58.12 185 ASP A CA 1
ATOM 1318 C C . ASP A 1 185 ? 28.917 -13.091 -20.942 1.00 58.12 185 ASP A C 1
ATOM 1320 O O . ASP A 1 185 ? 30.104 -13.226 -21.238 1.00 58.12 185 ASP A O 1
ATOM 1324 N N . GLN A 1 186 ? 28.553 -12.841 -19.677 1.00 58.06 186 GLN A N 1
ATOM 1325 C CA . GLN A 1 186 ? 29.514 -12.752 -18.569 1.00 58.06 186 GLN A CA 1
ATOM 1326 C C . GLN A 1 186 ? 30.199 -14.092 -18.263 1.00 58.06 186 GLN A C 1
ATOM 1328 O O . GLN A 1 186 ? 31.383 -14.110 -17.918 1.00 58.06 186 GLN A O 1
ATOM 1333 N N . LEU A 1 187 ? 29.491 -15.216 -18.414 1.00 57.66 187 LEU A N 1
ATOM 1334 C CA . LEU A 1 187 ? 30.061 -16.551 -18.217 1.00 57.66 187 LEU A CA 1
ATOM 1335 C C . LEU A 1 187 ? 31.022 -16.940 -19.353 1.00 57.66 187 LEU A C 1
ATOM 1337 O O . LEU A 1 187 ? 32.026 -17.609 -19.112 1.00 57.66 187 LEU A O 1
ATOM 1341 N N . LEU A 1 188 ? 30.736 -16.501 -20.583 1.00 67.62 188 LEU A N 1
ATOM 1342 C CA . LEU A 1 188 ? 31.558 -16.784 -21.761 1.00 67.62 188 LEU A CA 1
ATOM 1343 C C . LEU A 1 188 ? 32.768 -15.848 -21.883 1.00 67.62 188 LEU A C 1
ATOM 1345 O O . LEU A 1 188 ? 33.838 -16.306 -22.285 1.00 67.62 188 LEU A O 1
ATOM 1349 N N . ASN A 1 189 ? 32.661 -14.584 -21.461 1.00 58.44 189 ASN A N 1
ATOM 1350 C CA . ASN A 1 189 ? 33.809 -13.671 -21.426 1.00 58.44 189 ASN A CA 1
ATOM 1351 C C . ASN A 1 189 ? 34.810 -13.990 -20.310 1.00 58.44 189 ASN A C 1
ATOM 1353 O O . ASN A 1 189 ? 35.988 -13.668 -20.446 1.00 58.44 189 ASN A O 1
ATOM 1357 N N . LYS A 1 190 ? 34.393 -14.673 -19.236 1.00 54.72 190 LYS A N 1
ATOM 1358 C CA . LYS A 1 190 ? 35.318 -15.111 -18.180 1.00 54.72 190 LYS A CA 1
ATOM 1359 C C . LYS A 1 190 ? 36.256 -16.237 -18.634 1.00 54.72 190 LYS A C 1
ATOM 1361 O O . LYS A 1 190 ? 37.297 -16.433 -18.028 1.00 54.72 190 LYS A O 1
ATOM 1366 N N . LYS A 1 191 ? 35.927 -16.940 -19.723 1.00 51.50 191 LYS A N 1
ATOM 1367 C CA . LYS A 1 191 ? 36.727 -18.052 -20.266 1.00 51.50 191 LYS A CA 1
ATOM 1368 C C . LYS A 1 191 ? 37.759 -17.632 -21.318 1.00 51.50 191 LYS A C 1
ATOM 1370 O O . LYS A 1 191 ? 38.450 -18.488 -21.855 1.00 51.50 191 LYS A O 1
ATOM 1375 N N . LYS A 1 192 ? 37.821 -16.340 -21.657 1.00 51.00 192 LYS A N 1
ATOM 1376 C CA . LYS A 1 192 ? 38.708 -15.796 -22.699 1.00 51.00 192 LYS A CA 1
ATOM 1377 C C . LYS A 1 192 ? 39.929 -15.054 -22.148 1.00 51.00 192 LYS A C 1
ATOM 1379 O O . LYS A 1 192 ? 40.709 -14.546 -22.944 1.00 51.00 192 LYS A O 1
ATOM 1384 N N . ASN A 1 193 ? 40.063 -14.988 -20.823 1.00 52.19 193 ASN A N 1
ATOM 1385 C CA . ASN A 1 193 ? 41.110 -14.238 -20.129 1.00 52.19 193 ASN A CA 1
ATOM 1386 C C . ASN A 1 193 ? 41.983 -15.097 -19.192 1.00 52.19 193 ASN A C 1
ATOM 1388 O O . ASN A 1 193 ? 42.706 -14.519 -18.386 1.00 52.19 193 ASN A O 1
ATOM 1392 N N . ASP A 1 194 ? 41.933 -16.427 -19.328 1.00 45.03 194 ASP A N 1
ATOM 1393 C CA . ASP A 1 194 ? 42.898 -17.357 -18.720 1.00 45.03 194 ASP A CA 1
ATOM 1394 C C . ASP A 1 194 ? 43.788 -17.973 -19.809 1.00 45.03 194 ASP A C 1
ATOM 1396 O O . ASP A 1 194 ? 43.226 -18.407 -20.846 1.00 45.03 194 ASP A O 1
#

Solvent-accessible surface area (backbone atoms only — not comparable to full-atom values): 10276 Å² total; per-residue (Å²): 102,72,65,56,64,65,46,27,61,82,69,73,46,78,77,62,82,79,41,45,75,76,52,58,48,78,47,76,50,74,49,81,47,75,52,93,94,59,44,32,43,36,37,41,42,35,38,36,53,30,30,31,41,58,32,37,62,40,61,69,35,43,71,57,21,70,69,52,45,39,57,73,42,66,48,33,45,32,54,34,34,38,30,37,41,39,36,40,86,84,19,33,44,36,38,72,32,38,34,33,29,75,64,47,19,39,36,39,35,38,34,40,31,40,75,87,38,36,36,48,30,52,35,31,39,30,60,76,62,44,73,46,55,79,73,49,50,88,51,44,78,70,38,55,39,26,35,37,32,56,26,84,89,58,67,41,69,44,74,32,71,85,78,43,53,74,67,57,56,49,50,48,53,50,50,56,50,49,58,56,47,52,54,51,50,56,60,55,58,63,68,73,79,116

Sequence (194 aa):
LQELESILPALNVTLPAGSKIEGGTAMAKMSLEGEPENLVAQGTLGLSNVKLAGFNLGQKLSVIQMLAGIKSNPTTEIQSLSANVKNSNDGTAIDDLKLVAADIGELSGSGTISPARALDFKMRVSVKSGILPAALGARAESGIPFFIHGTAQDPKFEPDIKGMAAGEIKDLKGTATKAAGGILDQLLNKKKND

Mean predicted aligned error: 9.83 Å

Secondary structure (DSSP, 8-state):
-HHHHHHTGGGT--PPTT-EE-S-EEEEEEEEES-GGG-EEEEEEEEEEEEEET--HHHHTHHHHHHHTPPP-SSEEEEEEEEEEEEETTEEEEEEEEEEETTTEEEEEEEEE-TT-BEEEEEEEEESSSSHHHHHGGGGGT-EEEEEEEBSSSEEEEE-TTTS-HHHHHHHHHHHHHHHHHHHHHHHHTTS--

Foldseek 3Di:
DVVVVVCCVVVVHDDAPQKDKPDWDKDWDWDWDDDPQKIKIWTKIKIAFTKIAQDWVLVLQVLVCLLQVQDTDSMWTWHMWMWIWIQTQQFIWIAFTWTQTDRFGIKTWIWTQGPVQWTWIKMWGQGPDHPCCVVPPVCSVVGWIWIWTDGPNDIHIGTPPVPDDPVSVVSSVVSVVVVVVVVVVVVVVVVVPD

Radius of gyration: 19.73 Å; Cα contacts (8 Å, |Δi|>4): 388; chains: 1; bounding box: 67×32×46 Å

pLDDT: mean 80.5, std 15.79, range [45.03, 98.25]